Protein AF-A0A4R1FXQ8-F1 (afdb_monomer)

Organism: NCBI:txid203482

Mean predicted aligned error: 17.59 Å

Sequence (295 aa):
MKKILFYIACLFFQTSYAEDLNNIKRTLVHNMYYNLIYSNANSHEILSVYADQSFKKALNLPIEDPDCVGSIMSNGQDILITNFQTSINQAGQVVAVFNNFDEPNKIVYSFNCQNNQCTLTDVDNVKQTLLNCYNDESILFNNHRTIEQSNKFDVQNNISDFLPDTWTSGFGQGWLEYNIANNQGQSMTLSCNAGASDDPDVDHRISFSVNGQTYDAEQLSGKLAFLINGKTYHPLSIPTDTRNGANEWYEFTQAISTANEFTIYLHNKKVAEFFPTPQSIREYASGIRNCEARW

Secondary structure (DSSP, 8-state):
--------HHHHHHHHHHHHHHHHHHHHHHHHHHHHHHSS--HHHHHHHHB-HHHHHHHTS----TTSS--TTTSSSS--EEEEEEEE-TTS-EEEEEEETTEEEEEEEEEEEETTEEEEEEETTHHHHHHHHHHHHTTT--S-----------------SS-TT--EEEEETTEEEEEEE-TTS-EEEEEEESSS-S-TT---EEEEEETTEEEESGGGTTTEEEEETTEEE-TTSS-TTSHHHHHHHHHHHHHHTT-S-EEEEETTEEEEEE---HHHHHHHHHHHHT-PPP-

Solvent-accessible surface area (backbone atoms only — not comparable to full-atom values): 17124 Å² total; per-residue (Å²): 140,80,90,82,76,91,82,69,76,69,61,67,59,50,52,54,53,52,49,50,51,52,48,51,54,45,50,52,54,53,50,44,52,48,39,56,73,77,39,92,51,50,57,68,60,51,48,51,74,48,33,31,75,71,30,40,56,33,70,69,50,88,63,85,60,81,80,71,66,64,42,83,80,64,79,38,93,71,86,50,81,41,79,76,45,75,47,73,49,99,88,71,28,39,38,39,36,30,24,41,77,82,44,80,44,77,48,42,37,35,67,51,71,58,94,95,42,72,29,33,54,36,49,70,57,44,44,59,48,44,50,48,52,48,51,60,55,53,74,77,60,84,74,89,86,84,85,90,88,82,93,86,82,82,93,77,85,90,75,74,99,61,64,55,20,33,57,47,77,50,72,52,83,31,26,44,30,40,36,36,36,33,91,83,63,30,35,38,36,43,31,27,60,72,67,50,52,91,52,85,87,56,62,67,46,41,37,36,31,44,91,88,42,78,45,52,41,73,84,31,57,89,35,50,37,36,40,43,87,88,44,81,41,56,64,56,60,42,64,31,71,39,76,66,20,24,51,46,38,48,56,40,29,58,46,62,26,69,34,63,37,39,34,38,25,52,74,88,35,84,66,44,70,43,52,36,37,74,65,30,35,70,69,43,22,65,60,45,46,64,52,64,59,55,124

Structure (mmCIF, N/CA/C/O backbone):
data_AF-A0A4R1FXQ8-F1
#
_entry.id   AF-A0A4R1FXQ8-F1
#
loop_
_atom_site.group_PDB
_atom_site.id
_atom_site.type_symbol
_atom_site.label_atom_id
_atom_site.label_alt_id
_atom_site.label_comp_id
_atom_site.label_asym_id
_atom_site.label_entity_id
_atom_site.label_seq_id
_atom_site.pdbx_PDB_ins_code
_atom_site.Cartn_x
_atom_site.Cartn_y
_atom_site.Cartn_z
_atom_site.occupancy
_atom_site.B_iso_or_equiv
_atom_site.auth_seq_id
_atom_site.auth_comp_id
_atom_site.auth_asym_id
_atom_site.auth_atom_id
_atom_site.pdbx_PDB_model_num
ATOM 1 N N . MET A 1 1 ? -49.573 14.418 51.344 1.00 38.97 1 MET A N 1
ATOM 2 C CA . MET A 1 1 ? -48.395 15.144 50.801 1.00 38.97 1 MET A CA 1
ATOM 3 C C . MET A 1 1 ? -47.160 14.460 51.379 1.00 38.97 1 MET A C 1
ATOM 5 O O . MET A 1 1 ? -47.137 14.327 52.586 1.00 38.97 1 MET A O 1
ATOM 9 N N . LYS A 1 2 ? -46.169 13.906 50.678 1.00 37.22 2 LYS A N 1
ATOM 10 C CA . LYS A 1 2 ? -45.644 14.044 49.312 1.00 37.22 2 LYS A CA 1
ATOM 11 C C . LYS A 1 2 ? -45.124 12.667 48.855 1.00 37.22 2 LYS A C 1
ATOM 13 O O . LYS A 1 2 ? -44.494 11.967 49.639 1.00 37.22 2 LYS A O 1
ATOM 18 N N . LYS A 1 3 ? -45.367 12.310 47.590 1.00 40.25 3 LYS A N 1
ATOM 19 C CA . LYS A 1 3 ? -44.666 11.225 46.888 1.00 40.25 3 LYS A CA 1
ATOM 20 C C . LYS A 1 3 ? -43.243 11.710 46.595 1.00 40.25 3 LYS A C 1
ATOM 22 O O . LYS A 1 3 ? -43.091 12.665 45.840 1.00 40.25 3 LYS A O 1
ATOM 27 N N . ILE A 1 4 ? -42.228 11.091 47.192 1.00 43.97 4 ILE A N 1
ATOM 28 C CA . ILE A 1 4 ? -40.837 11.230 46.747 1.00 43.97 4 ILE A CA 1
ATOM 29 C C . ILE A 1 4 ? -40.618 10.093 45.749 1.00 43.97 4 ILE A C 1
ATOM 31 O O . ILE A 1 4 ? -40.563 8.926 46.128 1.00 43.97 4 ILE A O 1
ATOM 35 N N . LEU A 1 5 ? -40.631 10.439 44.462 1.00 44.81 5 LEU A N 1
ATOM 36 C CA . LEU A 1 5 ? -40.338 9.515 43.373 1.00 44.81 5 LEU A CA 1
ATOM 37 C C . LEU A 1 5 ? -38.835 9.213 43.341 1.00 44.81 5 LEU A C 1
ATOM 39 O O . LEU A 1 5 ? -38.007 10.119 43.380 1.00 44.81 5 LEU A O 1
ATOM 43 N N . PHE A 1 6 ? -38.524 7.923 43.230 1.00 45.47 6 PHE A N 1
ATOM 44 C CA . PHE A 1 6 ? -37.219 7.370 42.889 1.00 45.47 6 PHE A CA 1
ATOM 45 C C . PHE A 1 6 ? -36.682 7.991 41.587 1.00 45.47 6 PHE A C 1
ATOM 47 O O . PHE A 1 6 ? -37.255 7.772 40.525 1.00 45.47 6 PHE A O 1
ATOM 54 N N . TYR A 1 7 ? -35.564 8.718 41.665 1.00 44.88 7 TYR A N 1
ATOM 55 C CA . TYR A 1 7 ? -34.835 9.267 40.508 1.00 44.88 7 TYR A CA 1
ATOM 56 C C . TYR A 1 7 ? -33.323 8.975 40.580 1.00 44.88 7 TYR A C 1
ATOM 58 O O . TYR A 1 7 ? -32.505 9.782 40.158 1.00 44.88 7 TYR A O 1
ATOM 66 N N . ILE A 1 8 ? -32.925 7.831 41.149 1.00 47.09 8 ILE A N 1
ATOM 67 C CA . ILE A 1 8 ? -31.497 7.502 41.365 1.00 47.09 8 ILE A CA 1
ATOM 68 C C . ILE A 1 8 ? -31.016 6.318 40.498 1.00 47.09 8 ILE A C 1
ATOM 70 O O . ILE A 1 8 ? -29.819 6.139 40.313 1.00 47.09 8 ILE A O 1
ATOM 74 N N . ALA A 1 9 ? -31.908 5.559 39.852 1.00 42.09 9 ALA A N 1
ATOM 75 C CA . ALA A 1 9 ? -31.511 4.368 39.087 1.00 42.09 9 ALA A CA 1
ATOM 76 C C . ALA A 1 9 ? -31.027 4.631 37.641 1.00 42.09 9 ALA A C 1
ATOM 78 O O . ALA A 1 9 ? -30.349 3.777 37.083 1.00 42.09 9 ALA A O 1
ATOM 79 N N . CYS A 1 10 ? -31.309 5.790 37.027 1.00 41.03 10 CYS A N 1
ATOM 80 C CA . CYS A 1 10 ? -30.862 6.068 35.646 1.00 41.03 10 CYS A CA 1
ATOM 81 C C . CYS A 1 10 ? -29.430 6.615 35.536 1.00 41.03 10 CYS A C 1
ATOM 83 O O . CYS A 1 10 ? -28.837 6.516 34.467 1.00 41.03 10 CYS A O 1
ATOM 85 N N . LEU A 1 11 ? -28.859 7.177 36.607 1.00 41.22 11 LEU A N 1
ATOM 86 C CA . LEU A 1 11 ? -27.526 7.793 36.544 1.00 41.22 11 LEU A CA 1
ATOM 87 C C . LEU A 1 11 ? -26.398 6.750 36.545 1.00 41.22 11 LEU A C 1
ATOM 89 O O . LEU A 1 11 ? -25.431 6.912 35.812 1.00 41.22 11 LEU A O 1
ATOM 93 N N . PHE A 1 12 ? -26.550 5.646 37.283 1.00 39.38 12 PHE A N 1
ATOM 94 C CA . PHE A 1 12 ? -25.524 4.595 37.358 1.00 39.38 12 PHE A CA 1
ATOM 95 C C . PHE A 1 12 ? -25.406 3.747 36.079 1.00 39.38 12 PHE A C 1
ATOM 97 O O . PHE A 1 12 ? -24.325 3.256 35.774 1.00 39.38 12 PHE A O 1
ATOM 104 N N . PHE A 1 13 ? -26.488 3.596 35.306 1.00 39.12 13 PHE A N 1
ATOM 105 C CA . PHE A 1 13 ? -26.450 2.877 34.023 1.00 39.12 13 PHE A CA 1
ATOM 106 C C . PHE A 1 13 ? -25.866 3.721 32.884 1.00 39.12 13 PHE A C 1
ATOM 108 O O . PHE A 1 13 ? -25.248 3.183 31.969 1.00 39.12 13 PHE A O 1
ATOM 115 N N . GLN A 1 14 ? -26.043 5.046 32.926 1.00 48.78 14 GLN A N 1
ATOM 116 C CA . GLN A 1 14 ? -25.473 5.934 31.911 1.00 48.78 14 GLN A CA 1
ATOM 117 C C . GLN A 1 14 ? -23.951 6.058 32.041 1.00 48.78 14 GLN A C 1
ATOM 119 O O . GLN A 1 14 ? -23.272 6.143 31.020 1.00 48.78 14 GLN A O 1
ATOM 124 N N . THR A 1 15 ? -23.407 6.029 33.265 1.00 51.75 15 THR A N 1
ATOM 125 C CA . THR A 1 15 ? -21.955 6.133 33.479 1.00 51.75 15 THR A CA 1
ATOM 126 C C . THR A 1 15 ? -21.206 4.916 32.952 1.00 51.75 15 THR A C 1
ATOM 128 O O . THR A 1 15 ? -20.223 5.104 32.246 1.00 51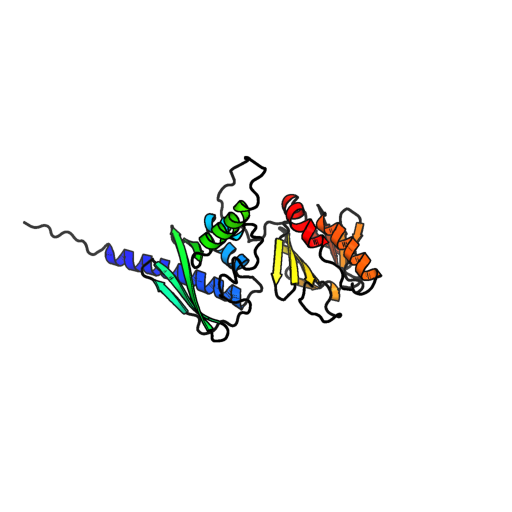.75 15 THR A O 1
ATOM 131 N N . SER A 1 16 ? -21.692 3.690 33.202 1.00 61.81 16 SER A N 1
ATOM 132 C CA . SER A 1 16 ? -21.020 2.477 32.708 1.00 61.81 16 SER A CA 1
ATOM 133 C C . SER A 1 16 ? -21.044 2.399 31.181 1.00 61.81 16 SER A C 1
ATOM 135 O O . SER A 1 16 ? -20.026 2.126 30.561 1.00 61.81 16 SER A O 1
ATOM 137 N N . TYR A 1 17 ? -22.180 2.731 30.560 1.00 57.62 17 TYR A N 1
ATOM 138 C CA . TYR A 1 17 ? -22.315 2.711 29.103 1.00 57.62 17 TYR A CA 1
ATOM 139 C C . TYR A 1 17 ? -21.442 3.771 28.410 1.00 57.62 17 TYR A C 1
ATOM 141 O O . TYR A 1 17 ? -20.818 3.503 27.382 1.00 57.62 17 TYR A O 1
ATOM 149 N N . ALA A 1 18 ? -21.373 4.985 28.967 1.00 59.28 18 ALA A N 1
ATOM 150 C CA . ALA A 1 18 ? -20.498 6.033 28.444 1.00 59.28 18 ALA A CA 1
ATOM 151 C C . ALA A 1 18 ? -19.011 5.678 28.617 1.00 59.28 18 ALA A C 1
ATOM 153 O O . ALA A 1 18 ? -18.202 5.964 27.732 1.00 59.28 18 ALA A O 1
ATOM 154 N N . GLU A 1 19 ? -18.652 5.041 29.732 1.00 67.31 19 GLU A N 1
ATOM 155 C CA . GLU A 1 19 ? -17.302 4.542 29.990 1.00 67.31 19 GLU A CA 1
ATOM 156 C C . GLU A 1 19 ? -16.918 3.423 29.009 1.00 67.31 19 GLU A C 1
ATOM 158 O O . GLU A 1 19 ? -15.847 3.496 28.404 1.00 67.31 19 GLU A O 1
ATOM 163 N N . ASP A 1 20 ? -17.826 2.484 28.732 1.00 74.25 20 ASP A N 1
ATOM 164 C CA . ASP A 1 20 ? -17.644 1.423 27.734 1.00 74.25 20 ASP A CA 1
ATOM 165 C C . ASP A 1 20 ? -17.434 1.984 26.317 1.00 74.25 20 ASP A C 1
ATOM 167 O O . ASP A 1 20 ? -16.487 1.600 25.627 1.00 74.25 20 ASP A O 1
ATOM 171 N N . LEU A 1 21 ? -18.247 2.957 25.888 1.00 78.31 21 LEU A N 1
ATOM 172 C CA . LEU A 1 21 ? -18.068 3.626 24.591 1.00 78.31 21 LEU A CA 1
ATOM 173 C C . LEU A 1 21 ? -16.748 4.398 24.508 1.00 78.31 21 LEU A C 1
ATOM 175 O O . LEU A 1 21 ? -16.072 4.378 23.478 1.00 78.31 21 LEU A O 1
ATOM 179 N N . ASN A 1 22 ? -16.358 5.078 25.584 1.00 84.38 22 ASN A N 1
ATOM 180 C CA . ASN A 1 22 ? -15.082 5.781 25.645 1.00 84.38 22 ASN A CA 1
ATOM 181 C C . ASN A 1 22 ? -13.895 4.811 25.592 1.00 84.38 22 ASN A C 1
ATOM 183 O O . ASN A 1 22 ? -12.879 5.138 24.979 1.00 84.38 22 ASN A O 1
ATOM 187 N N . ASN A 1 23 ? -14.019 3.628 26.198 1.00 77.56 23 ASN A N 1
ATOM 188 C CA . ASN A 1 23 ? -13.019 2.566 26.103 1.00 77.56 23 ASN A CA 1
ATOM 189 C C . ASN A 1 23 ? -12.891 2.078 24.656 1.00 77.56 23 ASN A C 1
ATOM 191 O O . ASN A 1 23 ? -11.778 2.056 24.139 1.00 77.56 23 ASN A O 1
ATOM 195 N N . ILE A 1 24 ? -14.013 1.812 23.974 1.00 79.25 24 ILE A N 1
ATOM 196 C CA . ILE A 1 24 ? -14.031 1.410 22.557 1.00 79.25 24 ILE A CA 1
ATOM 197 C C . ILE A 1 24 ? -13.306 2.441 21.687 1.00 79.25 24 ILE A C 1
ATOM 199 O O . ILE A 1 24 ? -12.400 2.076 20.940 1.00 79.25 24 ILE A O 1
ATOM 203 N N . LYS A 1 25 ? -13.640 3.732 21.812 1.00 86.69 25 LYS A N 1
ATOM 204 C CA . LYS A 1 25 ? -12.979 4.796 21.035 1.00 86.69 25 LYS A CA 1
ATOM 205 C C . LYS A 1 25 ? -11.464 4.816 21.256 1.00 86.69 25 LYS A C 1
ATOM 207 O O . LYS A 1 25 ? -10.710 4.895 20.289 1.00 86.69 25 LYS A O 1
ATOM 212 N N . ARG A 1 26 ? -11.003 4.726 22.513 1.00 82.25 26 ARG A N 1
ATOM 213 C CA . ARG A 1 26 ? -9.561 4.696 22.821 1.00 82.25 26 ARG A CA 1
ATOM 214 C C . ARG A 1 26 ? -8.896 3.451 22.245 1.00 82.25 26 ARG A C 1
ATOM 216 O O . ARG A 1 26 ? -7.829 3.577 21.657 1.00 82.25 26 ARG A O 1
ATOM 223 N N . THR A 1 27 ? -9.526 2.280 22.349 1.00 79.69 27 THR A N 1
ATOM 224 C CA . THR A 1 27 ? -9.025 1.036 21.744 1.00 79.69 27 THR A CA 1
ATOM 225 C C . THR A 1 27 ? -8.869 1.164 20.231 1.00 79.69 27 THR A C 1
ATOM 227 O O . THR A 1 27 ? -7.838 0.755 19.706 1.00 79.69 27 THR A O 1
ATOM 230 N N . LEU A 1 28 ? -9.830 1.779 19.531 1.00 81.38 28 LEU A N 1
ATOM 231 C CA . LEU A 1 28 ? -9.709 2.028 18.091 1.00 81.38 28 LEU A CA 1
ATOM 232 C C . LEU A 1 28 ? -8.483 2.890 17.774 1.00 81.38 28 LEU A C 1
ATOM 234 O O . LEU A 1 28 ? -7.683 2.503 16.930 1.00 81.38 28 LEU A O 1
ATOM 238 N N . VAL A 1 29 ? -8.279 3.995 18.499 1.00 86.88 29 VAL A N 1
ATOM 239 C CA . VAL A 1 29 ? -7.092 4.848 18.311 1.00 86.88 29 VAL A CA 1
ATOM 240 C C . VAL A 1 29 ? -5.799 4.088 18.631 1.00 86.88 29 VAL A C 1
ATOM 242 O O . VAL A 1 29 ? -4.853 4.147 17.853 1.00 86.88 29 VAL A O 1
ATOM 245 N N . HIS A 1 30 ? -5.750 3.304 19.710 1.00 81.62 30 HIS A N 1
ATOM 246 C CA . HIS A 1 30 ? -4.589 2.456 20.010 1.00 81.62 30 HIS A CA 1
ATOM 247 C C . HIS A 1 30 ? -4.282 1.461 18.880 1.00 81.62 30 HIS A C 1
ATOM 249 O O . HIS A 1 30 ? -3.117 1.297 18.526 1.00 81.62 30 HIS A O 1
ATOM 255 N N . ASN A 1 31 ? -5.302 0.841 18.281 1.00 78.25 31 ASN A N 1
ATOM 256 C CA . ASN A 1 31 ? -5.119 -0.067 17.149 1.00 78.25 31 ASN A CA 1
ATOM 257 C C . ASN A 1 31 ? -4.627 0.670 15.899 1.00 78.25 31 ASN A C 1
ATOM 259 O O . ASN A 1 31 ? -3.788 0.140 15.175 1.00 78.25 31 ASN A O 1
ATOM 263 N N . MET A 1 32 ? -5.108 1.890 15.644 1.00 86.38 32 MET A N 1
ATOM 264 C CA . MET A 1 32 ? -4.608 2.715 14.542 1.00 86.38 32 MET A CA 1
ATOM 265 C C . MET A 1 32 ? -3.104 2.981 14.702 1.00 86.38 32 MET A C 1
ATOM 267 O O . MET A 1 32 ? -2.340 2.719 13.780 1.00 86.38 32 MET A O 1
ATOM 271 N N . TYR A 1 33 ? -2.659 3.418 15.885 1.00 84.31 33 TYR A N 1
ATOM 272 C CA . TYR A 1 33 ? -1.237 3.666 16.157 1.00 84.31 33 TYR A CA 1
ATOM 273 C C . TYR A 1 33 ? -0.394 2.388 16.190 1.00 84.31 33 TYR A C 1
ATOM 275 O O . TYR A 1 33 ? 0.753 2.404 15.758 1.00 84.31 33 TYR A O 1
ATOM 283 N N . TYR A 1 34 ? -0.954 1.269 16.655 1.00 77.81 34 TYR A N 1
ATOM 284 C CA . TYR A 1 34 ? -0.293 -0.030 16.551 1.00 77.81 34 TYR A CA 1
ATOM 285 C C . TYR A 1 34 ? -0.014 -0.387 15.086 1.00 77.81 34 TYR A C 1
ATOM 287 O O . TYR A 1 34 ? 1.114 -0.732 14.752 1.00 77.81 34 TYR A O 1
ATOM 295 N N . ASN A 1 35 ? -1.004 -0.242 14.200 1.00 76.50 35 ASN A N 1
ATOM 296 C CA . ASN A 1 35 ? -0.793 -0.469 12.771 1.00 76.50 35 ASN A CA 1
ATOM 297 C C . ASN A 1 35 ? 0.194 0.548 12.186 1.00 76.50 35 ASN A C 1
ATOM 299 O O . ASN A 1 35 ? 1.069 0.158 11.427 1.00 76.50 35 ASN A O 1
ATOM 303 N N . LEU A 1 36 ? 0.137 1.814 12.592 1.00 81.69 36 LEU A N 1
ATOM 304 C CA . LEU A 1 36 ? 1.070 2.830 12.098 1.00 81.69 36 LEU A CA 1
ATOM 305 C C . LEU A 1 36 ? 2.537 2.510 12.431 1.00 81.69 36 LEU A C 1
ATOM 307 O O . LEU A 1 36 ? 3.426 2.843 11.659 1.00 81.69 36 LEU A O 1
ATOM 311 N N . ILE A 1 37 ? 2.790 1.891 13.588 1.00 74.12 37 ILE A N 1
ATOM 312 C CA . ILE A 1 37 ? 4.147 1.585 14.068 1.00 74.12 37 ILE A CA 1
ATOM 313 C C . ILE A 1 37 ? 4.633 0.218 13.573 1.00 74.12 37 ILE A C 1
ATOM 315 O O . ILE A 1 37 ? 5.812 0.055 13.273 1.00 74.12 37 ILE A O 1
ATOM 319 N N . TYR A 1 38 ? 3.751 -0.783 13.557 1.00 69.31 38 TYR A N 1
ATOM 320 C CA . TYR A 1 38 ? 4.135 -2.189 13.379 1.00 69.31 38 TYR A CA 1
ATOM 321 C C . TYR A 1 38 ? 3.650 -2.810 12.069 1.00 69.31 38 TYR A C 1
ATOM 323 O O . TYR A 1 38 ? 3.993 -3.957 11.783 1.00 69.31 38 TYR A O 1
ATOM 331 N N . SER A 1 39 ? 2.846 -2.093 11.287 1.00 61.84 39 SER A N 1
ATOM 332 C CA . SER A 1 39 ? 2.464 -2.505 9.938 1.00 61.84 39 SER A CA 1
ATOM 333 C C . SER A 1 39 ? 3.121 -1.591 8.910 1.00 61.84 39 SER A C 1
ATOM 335 O O . SER A 1 39 ? 3.471 -0.456 9.216 1.00 61.84 39 SER A O 1
ATOM 337 N N . ASN A 1 40 ? 3.241 -2.069 7.675 1.00 62.88 40 ASN A N 1
ATOM 338 C CA . ASN A 1 40 ? 3.706 -1.245 6.558 1.00 62.88 40 ASN A CA 1
ATOM 339 C C . ASN A 1 40 ? 2.604 -0.305 6.019 1.00 62.88 40 ASN A C 1
ATOM 341 O O . ASN A 1 40 ? 2.792 0.288 4.962 1.00 62.88 40 ASN A O 1
ATOM 345 N N . ALA A 1 41 ? 1.454 -0.192 6.701 1.00 62.19 41 ALA A N 1
ATOM 346 C CA . ALA A 1 41 ? 0.338 0.634 6.255 1.00 62.19 41 ALA A CA 1
ATOM 347 C C . ALA A 1 41 ? 0.567 2.119 6.568 1.00 62.19 41 ALA A C 1
ATOM 349 O O . ALA A 1 41 ? 0.997 2.486 7.666 1.00 62.19 41 ALA A O 1
ATOM 350 N N . ASN A 1 42 ? 0.220 2.987 5.621 1.00 78.56 42 ASN A N 1
ATOM 351 C CA . ASN A 1 42 ? 0.306 4.434 5.809 1.00 78.56 42 ASN A CA 1
ATOM 352 C C . ASN A 1 42 ? -0.923 4.995 6.558 1.00 78.56 42 ASN A C 1
ATOM 354 O O . ASN A 1 42 ? -1.939 4.323 6.757 1.00 78.56 42 ASN A O 1
ATOM 358 N N . SER A 1 43 ? -0.848 6.267 6.976 1.00 80.94 43 SER A N 1
ATOM 359 C CA . SER A 1 43 ? -1.939 6.925 7.717 1.00 80.94 43 SER A CA 1
ATOM 360 C C . SER A 1 43 ? -3.270 6.899 6.954 1.00 80.94 43 SER A C 1
ATOM 362 O O . SER A 1 43 ? -4.316 6.709 7.563 1.00 80.94 43 SER A O 1
ATOM 364 N N . HIS A 1 44 ? -3.253 7.064 5.630 1.00 80.69 44 HIS A N 1
ATOM 365 C CA . HIS A 1 44 ? -4.469 7.080 4.816 1.00 80.69 44 HIS A CA 1
ATOM 366 C C . HIS A 1 44 ? -5.168 5.710 4.803 1.00 80.69 44 HIS A C 1
ATOM 368 O O . HIS A 1 44 ? -6.380 5.626 5.028 1.00 80.69 44 HIS A O 1
ATOM 374 N N . GLU A 1 45 ? -4.404 4.634 4.618 1.00 75.50 45 GLU A N 1
ATOM 375 C CA . GLU A 1 45 ? -4.899 3.252 4.654 1.00 75.50 45 GLU A CA 1
ATOM 376 C C . GLU A 1 45 ? -5.483 2.911 6.025 1.00 75.50 45 GLU A C 1
ATOM 378 O O . GLU A 1 45 ? -6.614 2.431 6.122 1.00 75.50 45 GLU A O 1
ATOM 383 N N . ILE A 1 46 ? -4.755 3.238 7.096 1.00 79.38 46 ILE A N 1
ATOM 384 C CA . ILE A 1 46 ? -5.198 2.978 8.468 1.00 79.38 46 ILE A CA 1
ATOM 385 C C . ILE A 1 46 ? -6.505 3.715 8.749 1.00 79.38 46 ILE A C 1
ATOM 387 O O . ILE A 1 46 ? -7.468 3.100 9.205 1.00 79.38 46 ILE A O 1
ATOM 391 N N . LEU A 1 47 ? -6.575 5.017 8.467 1.00 86.19 47 LEU A N 1
ATOM 392 C CA . LEU A 1 47 ? -7.777 5.809 8.731 1.00 86.19 47 LEU A CA 1
ATOM 393 C C . LEU A 1 47 ? -8.969 5.319 7.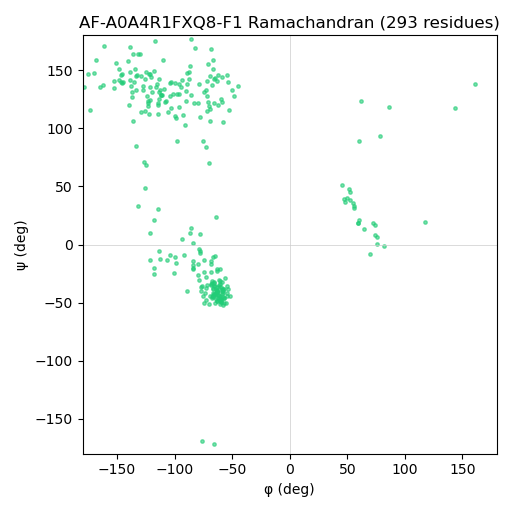913 1.00 86.19 47 LEU A C 1
ATOM 395 O O . LEU A 1 47 ? -10.080 5.263 8.444 1.00 86.19 47 LEU A O 1
ATOM 399 N N . SER A 1 48 ? -8.740 4.888 6.673 1.00 81.62 48 SER A N 1
ATOM 400 C CA . 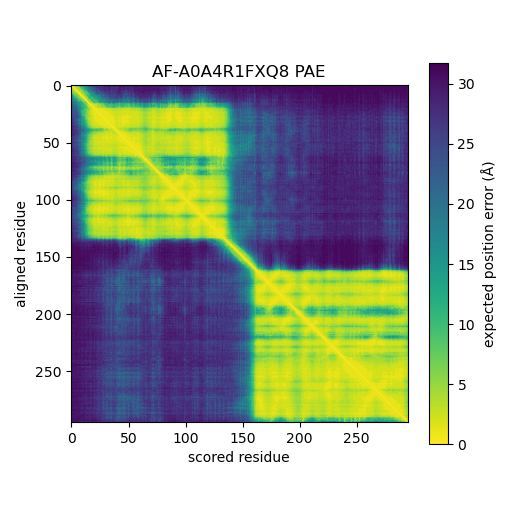SER A 1 48 ? -9.776 4.323 5.810 1.00 81.62 48 SER A CA 1
ATOM 401 C C . SER A 1 48 ? -10.416 3.062 6.397 1.00 81.62 48 SER A C 1
ATOM 403 O O . SER A 1 48 ? -11.615 2.872 6.221 1.00 81.62 48 SER A O 1
ATOM 405 N N . VAL A 1 49 ? -9.710 2.237 7.175 1.00 81.44 49 VAL A N 1
ATOM 406 C CA . VAL A 1 49 ? -10.326 1.066 7.839 1.00 81.44 49 VAL A CA 1
ATOM 407 C C . VAL A 1 49 ? -11.404 1.492 8.845 1.00 81.44 49 VAL A C 1
ATOM 409 O O . VAL A 1 49 ? -12.486 0.906 8.911 1.00 81.44 49 VAL A O 1
ATOM 412 N N . TYR A 1 50 ? -11.146 2.556 9.605 1.00 84.56 50 TYR A N 1
ATOM 413 C CA . TYR A 1 50 ? -11.995 2.972 10.728 1.00 84.56 50 TYR A CA 1
ATOM 414 C C . TYR A 1 50 ? -12.977 4.101 10.388 1.00 84.56 50 TYR A C 1
ATOM 416 O O . TYR A 1 50 ? -13.905 4.361 11.163 1.00 84.56 50 TYR A O 1
ATOM 424 N N . ALA A 1 51 ? -12.763 4.796 9.270 1.00 84.56 51 ALA A N 1
ATOM 425 C CA . ALA A 1 51 ? -13.524 5.967 8.862 1.00 84.56 51 ALA A CA 1
ATOM 426 C C . ALA A 1 51 ? -14.972 5.645 8.465 1.00 84.56 51 ALA A C 1
ATOM 428 O O . ALA A 1 51 ? -15.279 4.621 7.844 1.00 84.56 51 ALA A O 1
ATOM 429 N N . ASP A 1 52 ? -15.874 6.571 8.786 1.00 81.88 52 ASP A N 1
ATOM 430 C CA . ASP A 1 52 ? -17.221 6.583 8.237 1.00 81.88 52 ASP A CA 1
ATOM 431 C C . ASP A 1 52 ? -17.204 6.916 6.735 1.00 81.88 52 ASP A C 1
ATOM 433 O O . ASP A 1 52 ? -16.204 7.351 6.163 1.00 81.88 52 ASP A O 1
ATOM 437 N N . GLN A 1 53 ? -18.344 6.728 6.073 1.00 76.75 53 GLN A N 1
ATOM 438 C CA . GLN A 1 53 ? -18.458 6.955 4.630 1.00 76.75 53 GLN A CA 1
ATOM 439 C C . GLN A 1 53 ? -18.180 8.403 4.213 1.00 76.75 53 GLN A C 1
ATOM 441 O O . GLN A 1 53 ? -17.721 8.654 3.101 1.00 76.75 53 GLN A O 1
ATOM 446 N N . SER A 1 54 ? -18.485 9.373 5.073 1.00 80.81 54 SER A N 1
ATOM 447 C CA . SER A 1 54 ? -18.273 10.777 4.746 1.00 80.81 54 SER A CA 1
ATOM 448 C C . SER A 1 54 ? -16.802 11.159 4.851 1.00 80.81 54 SER A C 1
ATOM 450 O O . SER A 1 54 ? -16.348 11.973 4.052 1.00 80.81 54 SER A O 1
ATOM 452 N N . PHE A 1 55 ? -16.071 10.596 5.809 1.00 84.75 55 PHE A N 1
ATOM 453 C CA . PHE A 1 55 ? -14.646 10.831 5.964 1.00 84.75 55 PHE A CA 1
ATOM 454 C C . PHE A 1 55 ? -13.835 10.036 4.938 1.00 84.75 55 PHE A C 1
ATOM 456 O O . PHE A 1 55 ? -12.970 10.620 4.298 1.00 84.75 55 PHE A O 1
ATOM 463 N N . LYS A 1 56 ? -14.212 8.782 4.644 1.00 81.44 56 LYS A N 1
ATOM 464 C CA . LYS A 1 56 ? -13.662 7.995 3.518 1.00 81.44 56 LYS A CA 1
ATOM 465 C C . LYS A 1 56 ? -13.721 8.747 2.191 1.00 81.44 56 LYS A C 1
ATOM 467 O O . LYS A 1 56 ? -12.752 8.776 1.447 1.00 81.44 56 LYS A O 1
ATOM 472 N N . LYS A 1 57 ? -14.856 9.391 1.904 1.00 76.44 57 LYS A N 1
ATOM 473 C CA . LYS A 1 57 ? -15.004 10.216 0.696 1.00 76.44 57 LYS A CA 1
ATOM 474 C C . LYS A 1 57 ? -14.034 11.391 0.653 1.00 76.44 57 LYS A C 1
ATOM 476 O O . LYS A 1 57 ? -13.596 11.727 -0.434 1.00 76.44 57 LYS A O 1
ATOM 481 N N . ALA A 1 58 ? -13.745 12.016 1.795 1.00 78.12 58 ALA A N 1
ATOM 482 C CA . ALA A 1 58 ? -12.790 13.117 1.863 1.00 78.12 58 ALA A CA 1
ATOM 483 C C . ALA A 1 58 ? -11.345 12.617 1.717 1.00 78.12 58 ALA A C 1
ATOM 485 O O . ALA A 1 58 ? -10.569 13.231 1.000 1.00 78.12 58 ALA A O 1
ATOM 486 N N . LEU A 1 59 ? -11.017 11.491 2.359 1.00 81.38 59 LEU A N 1
ATOM 487 C CA . LEU A 1 59 ? -9.717 10.821 2.255 1.00 81.38 59 LEU A CA 1
ATOM 488 C C . LEU A 1 59 ? -9.386 10.450 0.796 1.00 81.38 59 LEU A C 1
ATOM 490 O O . LEU A 1 59 ? -8.278 10.696 0.343 1.00 81.38 59 LEU A O 1
ATOM 494 N N . ASN A 1 60 ? -10.381 9.986 0.034 1.00 81.88 60 ASN A N 1
ATOM 495 C CA . ASN A 1 60 ? -10.233 9.588 -1.371 1.00 81.88 60 ASN A CA 1
ATOM 496 C C . ASN A 1 60 ? -10.377 10.739 -2.391 1.00 81.88 60 ASN A C 1
ATOM 498 O O . ASN A 1 60 ? -10.609 10.473 -3.574 1.00 81.88 60 ASN A O 1
ATOM 502 N N . LEU A 1 61 ? -10.334 12.007 -1.970 1.00 75.38 61 LEU A N 1
ATOM 503 C CA . LEU A 1 61 ? -10.354 13.115 -2.929 1.00 75.38 61 LEU A CA 1
ATOM 504 C C . LEU A 1 61 ? -9.047 13.123 -3.738 1.00 75.38 61 LEU A C 1
ATOM 506 O O . LEU A 1 61 ? -7.979 12.946 -3.154 1.00 75.38 61 LEU A O 1
ATOM 510 N N . PRO A 1 62 ? -9.104 13.346 -5.063 1.00 70.06 62 PRO A N 1
ATOM 511 C CA . PRO A 1 62 ? -7.908 13.479 -5.882 1.00 70.06 62 PRO A CA 1
ATOM 512 C C . PRO A 1 62 ? -7.299 14.861 -5.629 1.00 70.06 62 PRO A C 1
ATOM 514 O O . PRO A 1 62 ? -7.687 15.838 -6.261 1.00 70.06 62 PRO A O 1
ATOM 517 N N . ILE A 1 63 ? -6.417 14.950 -4.640 1.00 66.06 63 ILE A N 1
ATOM 518 C CA . ILE A 1 63 ? -5.710 16.180 -4.279 1.00 66.06 63 ILE A CA 1
ATOM 519 C C . ILE A 1 63 ? -4.352 16.141 -4.977 1.00 66.06 63 ILE A C 1
ATOM 521 O O . ILE A 1 63 ? -3.575 15.216 -4.742 1.00 66.06 63 ILE A O 1
ATOM 525 N N . GLU A 1 64 ? -4.092 17.106 -5.861 1.00 57.34 64 GLU A N 1
ATOM 526 C CA . GLU A 1 64 ? -2.835 17.173 -6.619 1.00 57.34 64 GLU A CA 1
ATOM 527 C C . GLU A 1 64 ? -1.711 17.858 -5.827 1.00 57.34 64 GLU A C 1
ATOM 529 O O . GLU A 1 64 ? -0.537 17.610 -6.103 1.00 57.34 64 GLU A O 1
ATOM 534 N N . ASP A 1 65 ? -2.056 18.660 -4.815 1.00 64.62 65 ASP A N 1
ATOM 535 C CA . ASP A 1 65 ? -1.106 19.343 -3.936 1.00 64.62 65 ASP A CA 1
ATOM 536 C C . ASP A 1 65 ? -0.504 18.392 -2.872 1.00 64.62 65 ASP A C 1
ATOM 538 O O . ASP A 1 65 ? -1.200 18.006 -1.921 1.00 64.62 65 ASP A O 1
ATOM 542 N N . PRO A 1 66 ? 0.793 18.031 -2.975 1.00 56.44 66 PRO A N 1
ATOM 543 C CA . PRO A 1 66 ? 1.460 17.157 -2.011 1.00 56.44 66 PRO A CA 1
ATOM 544 C C . PRO A 1 66 ? 1.650 17.803 -0.627 1.00 56.44 66 PRO A C 1
ATOM 546 O O . PRO A 1 66 ? 1.874 17.079 0.345 1.00 56.44 66 PRO A O 1
ATOM 549 N N . ASP A 1 67 ? 1.536 19.132 -0.516 1.00 63.16 67 ASP A N 1
ATOM 550 C CA . ASP A 1 67 ? 1.679 19.872 0.744 1.00 63.16 67 ASP A CA 1
ATOM 551 C C . ASP A 1 67 ? 0.337 20.063 1.474 1.00 63.16 67 ASP A C 1
ATOM 553 O O . ASP A 1 67 ? 0.306 20.493 2.631 1.00 63.16 67 ASP A O 1
ATOM 557 N N . CYS A 1 68 ? -0.783 19.716 0.831 1.00 67.94 68 CYS A N 1
ATOM 558 C CA . CYS A 1 68 ? -2.122 19.975 1.356 1.00 67.94 68 CYS A CA 1
ATOM 559 C C . CYS A 1 68 ? -2.405 19.247 2.684 1.00 67.94 68 CYS A C 1
ATOM 561 O O . CYS A 1 68 ? -2.947 19.838 3.624 1.00 67.94 68 CYS A O 1
ATOM 563 N N . VAL A 1 69 ? -2.069 17.956 2.775 1.00 65.94 69 VAL A N 1
ATOM 564 C CA . VAL A 1 69 ? -2.229 17.172 4.005 1.00 65.94 69 VAL A CA 1
ATOM 565 C C . VAL A 1 69 ? -0.977 16.334 4.224 1.00 65.94 69 VAL A C 1
ATOM 567 O O . VAL A 1 69 ? -0.761 15.333 3.550 1.00 65.94 69 VAL A O 1
ATOM 570 N N . GLY A 1 70 ? -0.160 16.732 5.202 1.00 65.69 70 GLY A N 1
ATOM 571 C CA . GLY A 1 70 ? 0.955 15.913 5.682 1.00 65.69 70 GLY A CA 1
ATOM 572 C C . GLY A 1 70 ? 0.486 14.624 6.375 1.00 65.69 70 GLY A C 1
ATOM 573 O O . GLY A 1 70 ? -0.697 14.288 6.390 1.00 65.69 70 GLY A O 1
ATOM 574 N N . SER A 1 71 ? 1.402 13.883 7.003 1.00 70.62 71 SER A N 1
ATOM 575 C CA . SER A 1 71 ? 1.059 12.627 7.688 1.00 70.62 71 SER A CA 1
ATOM 576 C C . SER A 1 71 ? 0.003 12.824 8.785 1.00 70.62 71 SER A C 1
ATOM 578 O O . SER A 1 71 ? 0.298 13.300 9.883 1.00 70.62 71 SER A O 1
ATOM 580 N N . ILE A 1 72 ? -1.226 12.392 8.494 1.00 79.38 72 ILE A N 1
ATOM 581 C CA . ILE A 1 72 ? -2.448 12.697 9.257 1.00 79.38 72 ILE A CA 1
ATOM 582 C C . ILE A 1 72 ? -2.376 12.241 10.726 1.00 79.38 72 ILE A C 1
ATOM 584 O O . ILE A 1 72 ? -2.968 12.867 11.603 1.00 79.38 72 ILE A O 1
ATOM 588 N N . MET A 1 73 ? -1.667 11.143 11.008 1.00 81.50 73 MET A N 1
ATOM 589 C CA . MET A 1 73 ? -1.636 10.525 12.341 1.00 81.50 73 MET A CA 1
ATOM 590 C C . MET A 1 73 ? -0.335 10.735 13.128 1.00 81.50 73 MET A C 1
ATOM 592 O O . MET A 1 73 ? -0.296 10.447 14.326 1.00 81.50 73 MET A O 1
ATOM 596 N N . SER A 1 74 ? 0.735 11.198 12.484 1.00 72.69 74 SER A N 1
ATOM 597 C CA . SER A 1 74 ? 2.061 11.368 13.102 1.00 72.69 74 SER A CA 1
ATOM 598 C C . SER A 1 74 ? 2.576 12.802 13.046 1.00 72.69 74 SER A C 1
ATOM 600 O O . SER A 1 74 ? 3.543 13.103 13.744 1.00 72.69 74 SER A O 1
ATOM 602 N N . ASN A 1 75 ? 1.940 13.665 12.240 1.00 67.56 75 ASN A N 1
ATOM 603 C CA . ASN A 1 75 ? 2.355 15.045 11.992 1.00 67.56 75 ASN A CA 1
ATOM 604 C C . ASN A 1 75 ? 3.850 15.148 11.615 1.00 67.56 75 ASN A C 1
ATOM 606 O O . ASN A 1 75 ? 4.582 16.015 12.083 1.00 67.56 75 ASN A O 1
ATOM 610 N N . GLY A 1 76 ? 4.314 14.192 10.807 1.00 61.41 76 GLY A N 1
ATOM 611 C CA . GLY A 1 76 ? 5.694 14.072 10.344 1.00 61.41 76 GLY A CA 1
ATOM 612 C C . GLY A 1 76 ? 5.844 12.924 9.344 1.00 61.41 76 GLY A C 1
ATOM 613 O O . GLY A 1 76 ? 5.119 11.929 9.436 1.00 61.41 76 GLY A O 1
ATOM 614 N N . GLN A 1 77 ? 6.744 13.082 8.370 1.00 62.88 77 GLN A N 1
ATOM 615 C CA . GLN A 1 77 ? 6.997 12.075 7.328 1.00 62.88 77 GLN A CA 1
ATOM 616 C C . GLN A 1 77 ? 7.668 10.823 7.909 1.00 62.88 77 GLN A C 1
ATOM 61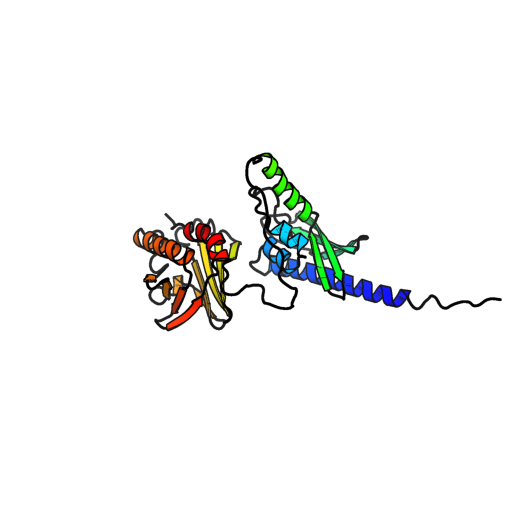8 O O . GLN A 1 77 ? 7.207 9.713 7.656 1.00 62.88 77 GLN A O 1
ATOM 623 N N . ASP A 1 78 ? 8.670 11.009 8.770 1.00 71.75 78 ASP A N 1
ATOM 624 C CA . ASP A 1 78 ? 9.277 9.933 9.548 1.00 71.75 78 ASP A CA 1
ATOM 625 C C . ASP A 1 78 ? 8.519 9.707 10.862 1.00 71.75 78 ASP A C 1
ATOM 627 O O . ASP A 1 78 ? 7.976 10.640 11.469 1.00 71.75 78 ASP A O 1
ATOM 631 N N . ILE A 1 79 ? 8.505 8.454 11.330 1.00 75.81 79 ILE A N 1
ATOM 632 C CA . ILE A 1 79 ? 7.752 8.049 12.521 1.00 75.81 79 ILE A CA 1
ATOM 633 C C . ILE A 1 79 ? 8.662 7.344 13.535 1.00 75.81 79 ILE A C 1
ATOM 635 O O . ILE A 1 79 ? 9.115 6.223 13.314 1.00 75.81 79 ILE A O 1
ATOM 639 N N . LEU A 1 80 ? 8.849 7.970 14.699 1.00 80.25 80 LEU A N 1
ATOM 640 C CA . LEU A 1 80 ? 9.379 7.349 15.915 1.00 80.25 80 LEU A CA 1
ATOM 641 C C . LEU A 1 80 ? 8.500 7.754 17.099 1.00 80.25 80 LEU A C 1
ATOM 643 O O . LEU A 1 80 ? 8.779 8.722 17.810 1.00 80.25 80 LEU A O 1
ATOM 647 N N . ILE A 1 81 ? 7.411 7.011 17.296 1.00 80.50 81 ILE A N 1
ATOM 648 C CA . ILE A 1 81 ? 6.414 7.326 18.318 1.00 80.50 81 ILE A CA 1
ATOM 649 C C . ILE A 1 81 ? 6.848 6.791 19.681 1.00 80.50 81 ILE A C 1
ATOM 651 O O . ILE A 1 81 ? 7.005 5.587 19.882 1.00 80.50 81 ILE A O 1
ATOM 655 N N . THR A 1 82 ? 6.959 7.692 20.652 1.00 80.56 82 THR A N 1
ATOM 656 C CA . THR A 1 82 ? 7.198 7.356 22.061 1.00 80.56 82 THR A CA 1
ATOM 657 C C . THR A 1 82 ? 6.194 8.070 22.963 1.00 80.56 82 THR A C 1
ATOM 659 O O . THR A 1 82 ? 5.507 9.000 22.543 1.00 80.56 82 THR A O 1
ATOM 662 N N . ASN A 1 83 ? 6.064 7.617 24.214 1.00 88.25 83 ASN A N 1
ATOM 663 C CA . ASN A 1 83 ? 5.169 8.220 25.214 1.00 88.25 83 ASN A CA 1
ATOM 664 C C . ASN A 1 83 ? 3.695 8.321 24.775 1.00 88.25 83 ASN A C 1
ATOM 666 O O . ASN A 1 83 ? 2.986 9.236 25.186 1.00 88.25 83 ASN A O 1
ATOM 670 N N . PHE A 1 84 ? 3.230 7.375 23.953 1.00 88.56 84 PHE A N 1
ATOM 671 C CA . PHE A 1 84 ? 1.870 7.375 23.425 1.00 88.56 84 PHE A CA 1
ATOM 672 C C . PHE A 1 84 ? 0.818 7.178 24.522 1.00 88.56 84 PHE A C 1
ATOM 674 O O . PHE A 1 84 ? 0.808 6.165 25.227 1.00 88.56 84 PHE A O 1
ATOM 681 N N . GLN A 1 85 ? -0.099 8.136 24.639 1.00 82.44 85 GLN A N 1
ATOM 682 C CA . GLN A 1 85 ? -1.201 8.128 25.596 1.00 82.44 85 GLN A CA 1
ATOM 683 C C . GLN A 1 85 ? -2.487 8.629 24.940 1.00 82.44 85 GLN A C 1
ATOM 685 O O . GLN A 1 85 ? -2.464 9.506 24.077 1.00 82.44 85 GLN A O 1
ATOM 690 N N . THR A 1 86 ? -3.630 8.105 25.385 1.00 90.31 86 THR A N 1
ATOM 691 C CA . THR A 1 86 ? -4.952 8.561 24.940 1.00 90.31 86 THR A CA 1
ATOM 692 C C . THR A 1 86 ? -5.789 9.058 26.115 1.00 90.31 86 THR A C 1
ATOM 694 O O . THR A 1 86 ? -5.747 8.513 27.217 1.00 90.31 86 THR A O 1
ATOM 697 N N . SER A 1 87 ? -6.585 10.097 25.878 1.00 86.44 87 SER A N 1
ATOM 698 C CA . SER A 1 87 ? -7.567 10.627 26.833 1.00 86.44 87 SER A CA 1
ATOM 699 C C . SER A 1 87 ? -8.870 10.993 26.120 1.00 86.44 87 SER A C 1
ATOM 701 O O . SER A 1 87 ? -8.927 10.981 24.893 1.00 86.44 87 SER A O 1
ATOM 703 N N . ILE A 1 88 ? -9.933 11.288 26.873 1.00 91.44 88 ILE A N 1
ATOM 704 C CA . ILE A 1 88 ? -11.211 11.766 26.327 1.00 91.44 88 ILE A CA 1
ATOM 705 C C . ILE A 1 88 ? -11.400 13.228 26.726 1.00 91.44 88 ILE A C 1
ATOM 707 O O . ILE A 1 88 ? -11.289 13.562 27.906 1.00 91.44 88 ILE A O 1
ATOM 711 N N . ASN A 1 89 ? -11.688 14.100 25.759 1.00 88.19 89 ASN A N 1
ATOM 712 C CA . ASN A 1 89 ? -11.984 15.505 26.041 1.00 88.19 89 ASN A CA 1
ATOM 713 C C . ASN A 1 89 ? -13.473 15.732 26.377 1.00 88.19 89 ASN A C 1
ATOM 715 O O . ASN A 1 89 ? -14.300 14.825 26.307 1.00 88.19 89 ASN A O 1
ATOM 719 N N . GLN A 1 90 ? -13.834 16.973 26.714 1.00 85.38 90 GLN A N 1
ATOM 720 C CA . GLN A 1 90 ? -15.212 17.341 27.075 1.00 85.38 90 GLN A CA 1
ATOM 721 C C . GLN A 1 90 ? -16.225 17.156 25.930 1.00 85.38 90 GLN A C 1
ATOM 723 O O . GLN A 1 90 ? -17.410 16.981 26.194 1.00 85.38 90 GLN A O 1
ATOM 728 N N . ALA A 1 91 ? -15.766 17.159 24.675 1.00 86.19 91 ALA A N 1
ATOM 729 C CA . ALA A 1 91 ? -16.588 16.884 23.497 1.00 86.19 91 ALA A CA 1
ATOM 730 C C . ALA A 1 91 ? -16.738 15.375 23.208 1.00 86.19 91 ALA A C 1
ATOM 732 O O . ALA A 1 91 ? -17.377 14.990 22.232 1.00 86.19 91 ALA A O 1
ATOM 733 N N . GLY A 1 92 ? -16.151 14.502 24.037 1.00 87.00 92 GLY A N 1
ATOM 734 C CA . GLY A 1 92 ? -16.196 13.052 23.853 1.00 87.00 92 GLY A CA 1
ATOM 735 C C . GLY A 1 92 ? -15.296 12.534 22.725 1.00 87.00 92 GLY A C 1
ATOM 736 O O . GLY A 1 92 ? -15.498 11.403 22.267 1.00 87.00 92 GLY A O 1
ATOM 737 N N . GLN A 1 93 ? -14.336 13.343 22.272 1.00 93.69 93 GLN A N 1
ATOM 738 C CA . GLN A 1 93 ? -13.315 12.979 21.287 1.00 93.69 93 GLN A CA 1
ATOM 739 C C . GLN A 1 93 ? -12.119 12.331 21.987 1.00 93.69 93 GLN A C 1
ATOM 741 O O . GLN A 1 93 ? -11.844 12.628 23.155 1.00 93.69 93 GLN A O 1
ATOM 746 N N . VAL A 1 94 ? -11.389 11.477 21.270 1.00 93.12 94 VAL A N 1
ATOM 747 C CA . VAL A 1 94 ? -10.133 10.911 21.776 1.00 93.12 94 VAL A CA 1
ATOM 748 C C . VAL A 1 94 ? -9.002 11.878 21.464 1.00 93.12 94 VAL A C 1
ATOM 750 O O . VAL A 1 94 ? -8.834 12.290 20.323 1.00 93.12 94 VAL A O 1
ATOM 753 N N . VAL A 1 95 ? -8.210 12.226 22.468 1.00 93.25 95 VAL A N 1
ATOM 754 C CA . VAL A 1 95 ? -6.993 13.022 22.306 1.00 93.25 95 VAL A CA 1
ATOM 755 C C . VAL A 1 95 ? -5.807 12.085 22.464 1.00 93.25 95 VAL A C 1
ATOM 757 O O . VAL A 1 95 ? -5.604 11.544 23.554 1.00 93.25 95 VAL A O 1
ATOM 760 N N . ALA A 1 96 ? -5.053 11.890 21.387 1.00 92.75 96 ALA A N 1
ATOM 761 C CA . ALA A 1 96 ? -3.778 11.188 21.404 1.00 92.75 96 ALA A CA 1
ATOM 762 C C . ALA A 1 96 ? -2.651 12.190 21.665 1.00 92.75 96 ALA A C 1
ATOM 764 O O . ALA A 1 96 ? -2.609 13.245 21.032 1.00 92.75 96 ALA A O 1
ATOM 765 N N . VAL A 1 97 ? -1.755 11.861 22.591 1.00 89.00 97 VAL A N 1
ATOM 766 C CA . VAL A 1 97 ? -0.549 12.636 22.899 1.00 89.00 97 VAL A CA 1
ATOM 767 C C . VAL A 1 97 ? 0.644 11.696 22.842 1.00 89.00 97 VAL A C 1
ATOM 769 O O . VAL A 1 97 ? 0.581 10.591 23.381 1.00 89.00 97 VAL A O 1
ATOM 772 N N . PHE A 1 98 ? 1.705 12.111 22.163 1.00 89.81 98 PHE A N 1
ATOM 773 C CA . PHE A 1 98 ? 2.920 11.323 21.971 1.00 89.81 98 PHE A CA 1
ATOM 774 C C . PHE A 1 98 ? 4.079 12.230 21.567 1.00 89.81 98 PHE A C 1
ATOM 776 O O . PHE A 1 98 ? 3.864 13.392 21.237 1.00 89.81 98 PHE A O 1
ATOM 783 N N . ASN A 1 99 ? 5.291 11.688 21.545 1.00 83.94 99 ASN A N 1
ATOM 784 C CA . ASN A 1 99 ? 6.433 12.335 20.911 1.00 83.94 99 ASN A CA 1
ATOM 785 C C . ASN A 1 99 ? 6.723 11.642 19.576 1.00 83.94 99 ASN A C 1
ATOM 787 O O . ASN A 1 99 ? 6.691 10.411 19.532 1.00 83.94 99 ASN A O 1
ATOM 791 N N . ASN A 1 100 ? 7.035 12.405 18.529 1.00 85.00 100 ASN A N 1
ATOM 792 C CA . ASN A 1 100 ? 7.607 11.901 17.280 1.00 85.00 100 ASN A CA 1
ATOM 793 C C . ASN A 1 100 ? 9.027 12.463 17.141 1.00 85.00 100 ASN A C 1
ATOM 795 O O . ASN A 1 100 ? 9.161 13.675 17.032 1.00 85.00 100 ASN A O 1
ATOM 799 N N . PHE A 1 101 ? 10.070 11.627 17.216 1.00 80.25 101 PHE A N 1
ATOM 800 C CA . PHE A 1 101 ? 11.474 12.090 17.291 1.00 80.25 101 PHE A CA 1
ATOM 801 C C . PHE A 1 101 ? 11.678 13.241 18.298 1.00 80.25 101 PHE A C 1
ATOM 803 O O . PHE A 1 101 ? 12.219 14.287 17.968 1.00 80.25 101 PHE A O 1
ATOM 810 N N . ASP A 1 102 ? 11.189 13.053 19.527 1.00 82.81 102 ASP A N 1
ATOM 811 C CA . ASP A 1 102 ? 11.202 14.035 20.628 1.00 82.81 102 ASP A CA 1
ATOM 812 C C . ASP A 1 102 ? 10.281 15.261 20.474 1.00 82.81 102 ASP A C 1
ATOM 814 O O . ASP A 1 102 ? 10.049 15.961 21.463 1.00 82.81 102 ASP A O 1
ATOM 818 N N . GLU A 1 103 ? 9.651 15.466 19.314 1.00 82.62 103 GLU A N 1
ATOM 819 C CA . GLU A 1 103 ? 8.680 16.545 19.114 1.00 82.62 103 GLU A CA 1
ATOM 820 C C . GLU A 1 103 ? 7.303 16.171 19.691 1.00 82.62 103 GLU A C 1
ATOM 822 O O . GLU A 1 103 ? 6.711 15.157 19.288 1.00 82.62 103 GLU A O 1
ATOM 827 N N . PRO A 1 104 ? 6.755 16.958 20.637 1.00 86.19 104 PRO A N 1
ATOM 828 C CA . PRO A 1 104 ? 5.473 16.665 21.257 1.00 86.19 104 PRO A CA 1
ATOM 829 C C . PRO A 1 104 ? 4.329 16.905 20.273 1.00 86.19 104 PRO A C 1
ATOM 831 O O . PRO A 1 104 ? 4.160 17.990 19.719 1.00 86.19 104 PRO A O 1
ATOM 834 N N . ASN A 1 105 ? 3.483 15.896 20.120 1.00 88.19 105 ASN A N 1
ATOM 835 C CA . ASN A 1 105 ? 2.353 15.896 19.211 1.00 88.19 105 ASN A CA 1
ATOM 836 C C . ASN A 1 105 ? 1.045 15.639 19.953 1.00 88.19 105 ASN A C 1
ATOM 838 O O . ASN A 1 105 ? 0.980 14.905 20.945 1.00 88.19 105 ASN A O 1
ATOM 842 N N . LYS A 1 106 ? -0.018 16.263 19.445 1.00 91.00 106 LYS A N 1
ATOM 843 C CA . LYS A 1 106 ? -1.378 16.124 19.956 1.00 91.00 106 LYS A CA 1
ATOM 844 C C . LYS A 1 106 ? -2.343 16.060 18.784 1.00 91.00 106 LYS A C 1
ATOM 846 O O . LYS A 1 106 ? -2.448 17.027 18.043 1.00 91.00 106 LYS A O 1
ATOM 851 N N . ILE A 1 107 ? -3.086 14.963 18.677 1.00 93.06 107 ILE A N 1
ATOM 852 C CA . ILE A 1 107 ? -4.040 14.734 17.585 1.00 93.06 107 ILE A CA 1
ATOM 853 C C . ILE A 1 107 ? -5.404 14.371 18.169 1.00 93.06 107 ILE A C 1
ATOM 855 O O . ILE A 1 107 ? -5.505 13.596 19.127 1.00 93.06 107 ILE A O 1
ATOM 859 N N . VAL A 1 108 ? -6.464 14.959 17.614 1.00 91.81 108 VAL A N 1
ATOM 860 C CA . VAL A 1 108 ? -7.839 14.797 18.102 1.00 91.81 108 VAL A CA 1
ATOM 861 C C . VAL A 1 108 ? -8.651 13.939 17.137 1.00 91.81 108 VAL A C 1
ATOM 863 O O . VAL A 1 108 ? -8.827 14.291 15.980 1.00 91.81 108 VAL A O 1
ATOM 866 N N . TYR A 1 109 ? -9.213 12.840 17.628 1.00 95.56 109 TYR A N 1
ATOM 867 C CA . TYR A 1 109 ? -10.005 11.892 16.850 1.00 95.56 109 TYR A CA 1
ATOM 868 C C . TYR A 1 109 ? -11.485 12.010 17.214 1.00 95.56 109 TYR A C 1
ATOM 870 O O . TYR A 1 109 ? -11.881 11.848 18.377 1.00 95.56 109 TYR A O 1
ATOM 878 N N . SER A 1 110 ? -12.312 12.265 16.204 1.00 94.06 110 SER A N 1
ATOM 879 C CA . SER A 1 110 ? -13.763 12.388 16.344 1.00 94.06 110 SER A CA 1
ATOM 880 C C . SER A 1 110 ? -14.454 11.100 15.921 1.00 94.06 110 SER A C 1
ATOM 882 O O . SER A 1 110 ? -14.091 10.496 14.917 1.00 94.06 110 SER A O 1
ATOM 884 N N . PHE A 1 111 ? -15.472 10.685 16.672 1.00 91.50 111 PHE A N 1
ATOM 885 C CA . PHE A 1 111 ? -16.207 9.451 16.408 1.00 91.50 111 PHE A CA 1
ATOM 886 C C . PHE A 1 111 ? -17.710 9.683 16.476 1.00 91.50 111 PHE A C 1
ATOM 888 O O . PHE A 1 111 ? -18.196 10.393 17.359 1.00 91.50 111 PHE A O 1
ATOM 895 N N . ASN A 1 112 ? -18.443 8.977 15.622 1.00 85.38 112 ASN A N 1
ATOM 896 C CA . ASN A 1 112 ? -19.865 8.728 15.802 1.00 85.38 112 ASN A CA 1
ATOM 897 C C . ASN A 1 112 ? -20.024 7.307 16.338 1.00 85.38 112 ASN A C 1
ATOM 899 O O . ASN A 1 112 ? -19.451 6.375 15.777 1.00 85.38 112 ASN A O 1
ATOM 903 N N . CYS A 1 113 ? -20.780 7.140 17.421 1.00 81.50 113 CYS A N 1
ATOM 904 C CA . CYS A 1 113 ? -20.997 5.832 18.020 1.00 81.50 113 CYS A CA 1
ATOM 905 C C . CYS A 1 113 ? -22.483 5.516 18.123 1.00 81.50 113 CYS A C 1
ATOM 907 O O . CYS A 1 113 ? -23.251 6.286 18.702 1.00 81.50 113 CYS A O 1
ATOM 909 N N . GLN A 1 114 ? -22.873 4.356 17.604 1.00 77.31 114 GLN A N 1
ATOM 910 C CA . GLN A 1 114 ? -24.232 3.830 17.667 1.00 77.31 114 GLN A CA 1
ATOM 911 C C . GLN A 1 114 ? -24.159 2.333 17.975 1.00 77.31 114 GLN A C 1
ATOM 913 O O . GLN A 1 114 ? -23.331 1.627 17.412 1.00 77.31 114 GLN A O 1
ATOM 918 N N . ASN A 1 115 ? -25.014 1.841 18.876 1.00 74.94 115 ASN A N 1
ATOM 919 C CA . ASN A 1 115 ? -25.114 0.413 19.212 1.00 74.94 115 ASN A CA 1
ATOM 920 C C . ASN A 1 115 ? -23.761 -0.255 19.563 1.00 74.94 115 ASN A C 1
ATOM 922 O O . ASN A 1 115 ? -23.444 -1.319 19.039 1.00 74.94 115 ASN A O 1
ATOM 926 N N . ASN A 1 116 ? -22.953 0.369 20.431 1.00 69.00 116 ASN A N 1
ATOM 927 C CA . ASN A 1 116 ? -21.602 -0.095 20.806 1.00 69.00 116 ASN A CA 1
ATOM 928 C C . ASN A 1 116 ? -20.597 -0.233 19.649 1.00 69.00 116 ASN A C 1
ATOM 930 O O . ASN A 1 116 ? -19.561 -0.874 19.800 1.00 69.00 116 ASN A O 1
ATOM 934 N N . GLN A 1 117 ? -20.861 0.395 18.509 1.00 71.75 117 GLN A N 1
ATOM 935 C CA . GLN A 1 117 ? -19.910 0.506 17.410 1.00 71.75 117 GLN A CA 1
ATOM 936 C C . GLN A 1 117 ? -19.570 1.973 17.203 1.00 71.75 117 GLN A C 1
ATOM 938 O O . GLN A 1 117 ? -20.457 2.824 17.228 1.00 71.75 117 GLN A O 1
ATOM 943 N N . CYS A 1 118 ? -18.287 2.268 17.023 1.00 78.75 118 CYS A N 1
ATOM 944 C CA . CYS A 1 118 ? -17.791 3.614 16.785 1.00 78.75 118 CYS A CA 1
ATOM 945 C C . CYS A 1 118 ? -17.092 3.663 15.431 1.00 78.75 118 CYS A C 1
ATOM 947 O O . CYS A 1 118 ? -16.234 2.829 15.152 1.00 78.75 118 CYS A O 1
ATOM 949 N N . THR A 1 119 ? -17.434 4.658 14.623 1.00 82.38 119 THR A N 1
ATOM 950 C CA . THR A 1 119 ? -16.777 4.949 13.346 1.00 82.38 119 THR A CA 1
ATOM 951 C C . THR A 1 119 ? -16.099 6.304 13.432 1.00 82.38 119 THR A C 1
ATOM 953 O O . THR A 1 119 ? -16.667 7.253 13.981 1.00 82.38 119 THR A O 1
ATOM 956 N N . LEU A 1 120 ? -14.888 6.393 12.899 1.00 91.62 120 LEU A N 1
ATOM 957 C CA . LEU A 1 120 ? -14.100 7.615 12.881 1.00 91.62 120 LEU A CA 1
ATOM 958 C C . LEU A 1 120 ? -14.718 8.614 11.893 1.00 91.62 120 LEU A C 1
ATOM 960 O O . LEU A 1 120 ? -14.898 8.310 10.719 1.00 91.62 120 LEU A O 1
ATOM 964 N N . THR A 1 121 ? -15.066 9.804 12.363 1.00 88.31 121 THR A N 1
ATOM 965 C CA . THR A 1 121 ? -15.724 10.832 11.540 1.00 88.31 121 THR A CA 1
ATOM 966 C C . THR A 1 121 ? -14.756 11.907 11.066 1.00 88.31 121 THR A C 1
ATOM 968 O O . THR A 1 121 ? -15.061 12.600 10.097 1.00 88.31 121 THR A O 1
ATOM 971 N N . ASP A 1 122 ? -13.652 12.102 11.795 1.00 91.44 122 ASP A N 1
ATOM 972 C CA . ASP A 1 122 ? -12.614 13.085 11.483 1.00 91.44 122 ASP A CA 1
ATOM 973 C C . ASP A 1 122 ? -11.357 12.863 12.344 1.00 91.44 122 ASP A C 1
ATOM 975 O O . ASP A 1 122 ? -11.445 12.304 13.446 1.00 91.44 122 ASP A O 1
ATOM 979 N N . VAL A 1 123 ? -10.223 13.383 11.880 1.00 92.94 123 VAL A N 1
ATOM 980 C CA . VAL A 1 123 ? -8.962 13.498 12.627 1.00 92.94 123 VAL A CA 1
ATOM 981 C C . VAL A 1 123 ? -8.490 14.932 12.504 1.00 92.94 123 VAL A C 1
ATOM 983 O O . VAL A 1 123 ? -8.188 15.374 11.413 1.00 92.94 123 VAL A O 1
ATOM 986 N N . ASP A 1 124 ? -8.465 15.675 13.601 1.00 89.56 124 ASP A N 1
ATOM 987 C CA . ASP A 1 124 ? -7.929 17.038 13.680 1.00 89.56 124 ASP A CA 1
ATOM 988 C C . ASP A 1 124 ? -8.384 17.998 12.556 1.00 89.56 124 ASP A C 1
ATOM 990 O O . ASP A 1 124 ? -7.628 18.827 12.061 1.00 89.56 124 ASP A O 1
ATOM 994 N N . ASN A 1 125 ? -9.657 17.896 12.155 1.00 86.50 125 ASN A N 1
ATOM 995 C CA . ASN A 1 125 ? -10.282 18.652 11.057 1.00 86.50 125 ASN A CA 1
ATOM 996 C C . ASN A 1 125 ? -9.718 18.362 9.656 1.00 86.50 125 ASN A C 1
ATOM 998 O O . ASN A 1 125 ? -10.031 19.085 8.707 1.00 86.50 125 ASN A O 1
ATOM 1002 N N . VAL A 1 126 ? -8.941 17.292 9.495 1.00 86.06 126 VAL A N 1
ATOM 1003 C CA . VAL A 1 126 ? -8.367 16.859 8.216 1.00 86.06 126 VAL A CA 1
ATOM 1004 C C . VAL A 1 126 ? -9.444 16.675 7.164 1.00 86.06 126 VAL A C 1
ATOM 1006 O O . VAL A 1 126 ? -9.231 17.043 6.014 1.00 86.06 126 VAL A O 1
ATOM 1009 N N . LYS A 1 127 ? -10.638 16.204 7.535 1.00 84.88 127 LYS A N 1
ATOM 1010 C CA . LYS A 1 127 ? -11.759 16.122 6.595 1.00 84.88 127 LYS A CA 1
ATOM 1011 C C . LYS A 1 127 ? -12.065 17.466 5.931 1.00 84.88 127 LYS A C 1
ATOM 1013 O O . LYS A 1 127 ? -12.294 17.509 4.726 1.00 84.88 127 LYS A O 1
ATOM 1018 N N . GLN A 1 128 ? -12.092 18.549 6.707 1.00 83.12 128 GLN A N 1
ATOM 1019 C CA . GLN A 1 128 ? -12.347 19.885 6.173 1.00 83.12 128 GLN A CA 1
ATOM 1020 C C . GLN A 1 128 ? -11.143 20.407 5.384 1.00 83.12 128 GLN A C 1
ATOM 1022 O O . GLN A 1 128 ? -11.344 21.035 4.349 1.00 83.12 128 GLN A O 1
ATOM 1027 N N . THR A 1 129 ? -9.918 20.119 5.828 1.00 82.38 129 THR A N 1
ATOM 1028 C CA . THR A 1 129 ? -8.690 20.471 5.099 1.00 82.38 129 THR A CA 1
ATOM 1029 C C . THR A 1 129 ? -8.661 19.830 3.712 1.00 82.38 129 THR A C 1
ATOM 1031 O O . THR A 1 129 ? -8.525 20.544 2.726 1.00 82.38 129 THR A O 1
ATOM 1034 N N . LEU A 1 130 ? -8.916 18.520 3.619 1.00 80.94 130 LEU A N 1
ATOM 1035 C CA . LEU A 1 130 ? -8.993 17.774 2.357 1.00 80.94 130 LEU A CA 1
ATOM 1036 C C . LEU A 1 130 ? -10.043 18.369 1.408 1.00 80.94 130 LEU A C 1
ATOM 1038 O O . LEU A 1 130 ? -9.782 18.587 0.227 1.00 80.94 130 LEU A O 1
ATOM 1042 N N . LEU A 1 131 ? -11.233 18.680 1.937 1.00 80.88 131 LEU A N 1
ATOM 1043 C CA . LEU A 1 131 ? -12.292 19.327 1.163 1.00 80.88 131 LEU A CA 1
ATOM 1044 C C . LEU A 1 131 ? -11.879 20.719 0.676 1.00 80.88 131 LEU A C 1
ATOM 1046 O O . LEU A 1 131 ? -12.230 21.098 -0.437 1.00 80.88 131 LEU A O 1
ATOM 1050 N N . ASN A 1 132 ? -11.167 21.492 1.495 1.00 80.62 132 ASN A N 1
ATOM 1051 C CA . ASN A 1 132 ? -10.709 22.821 1.110 1.00 80.62 132 ASN A CA 1
ATOM 1052 C C . ASN A 1 132 ? -9.657 22.743 0.005 1.00 80.62 132 ASN A C 1
ATOM 1054 O O . ASN A 1 132 ? -9.814 23.448 -0.983 1.00 80.62 132 ASN A O 1
ATOM 1058 N N . CYS A 1 133 ? -8.668 21.857 0.119 1.00 76.56 133 CYS A N 1
ATOM 1059 C CA . CYS A 1 133 ? -7.642 21.706 -0.913 1.00 76.56 133 CYS A CA 1
ATOM 1060 C C . CYS A 1 133 ? -8.229 21.289 -2.259 1.00 76.56 133 CYS A C 1
ATOM 1062 O O . CYS A 1 133 ? -7.929 21.897 -3.280 1.00 76.56 133 CYS A O 1
ATOM 1064 N N . TYR A 1 134 ? -9.147 20.319 -2.251 1.00 72.62 134 TYR A N 1
ATOM 1065 C CA . TYR A 1 134 ? -9.848 19.919 -3.468 1.00 72.62 134 TYR A CA 1
ATOM 1066 C C . TYR A 1 134 ? -10.637 21.084 -4.100 1.00 72.62 134 TYR A C 1
ATOM 1068 O O . TYR A 1 134 ? -10.717 21.217 -5.320 1.00 72.62 134 TYR A O 1
ATOM 1076 N N . ASN A 1 135 ? -11.228 21.953 -3.274 1.00 67.19 135 ASN A N 1
ATOM 1077 C CA . ASN A 1 135 ? -11.991 23.100 -3.760 1.00 67.19 135 ASN A CA 1
ATOM 1078 C C . ASN A 1 135 ? -11.105 24.287 -4.189 1.00 67.19 135 ASN A C 1
ATOM 1080 O O . ASN A 1 135 ? -11.548 25.053 -5.046 1.00 67.19 135 ASN A O 1
ATOM 1084 N N . ASP A 1 136 ? -9.893 24.451 -3.651 1.00 56.38 136 ASP A N 1
ATOM 1085 C CA . ASP A 1 136 ? -8.988 25.557 -4.012 1.00 56.38 136 ASP A CA 1
ATOM 1086 C C . ASP A 1 136 ? -8.479 25.412 -5.463 1.00 56.38 136 ASP A C 1
ATOM 1088 O O . ASP A 1 136 ? -8.434 26.382 -6.221 1.00 56.38 136 ASP A O 1
ATOM 1092 N N . GLU A 1 137 ? -8.259 24.178 -5.930 1.00 49.75 137 GLU A N 1
ATOM 1093 C CA . GLU A 1 137 ? -7.917 23.898 -7.337 1.00 49.75 137 GLU A CA 1
ATOM 1094 C C . GLU A 1 137 ? -9.119 24.020 -8.290 1.00 49.75 137 GLU A C 1
ATOM 1096 O O . GLU A 1 137 ? -8.968 24.357 -9.471 1.00 49.75 137 GLU A O 1
ATOM 1101 N N . SER A 1 138 ? -10.348 23.868 -7.781 1.00 43.66 138 SER A N 1
ATOM 1102 C CA . SER A 1 138 ? -11.566 24.093 -8.576 1.00 43.66 138 SER A CA 1
ATOM 1103 C C . SER A 1 138 ? -11.771 25.566 -8.985 1.00 43.66 138 SER A C 1
ATOM 1105 O O . SER A 1 138 ? -12.582 25.857 -9.869 1.00 43.66 138 SER A O 1
ATOM 1107 N N . ILE A 1 139 ? -10.994 26.502 -8.421 1.00 36.81 139 ILE A N 1
ATOM 1108 C CA . ILE A 1 139 ? -10.990 27.921 -8.817 1.00 36.81 139 ILE A CA 1
ATOM 1109 C C . ILE A 1 139 ? -10.075 28.174 -10.037 1.00 36.81 139 ILE A C 1
ATOM 1111 O O . ILE A 1 139 ? -10.241 29.190 -10.718 1.00 36.81 139 ILE A O 1
ATOM 1115 N N . LEU A 1 140 ? -9.203 27.228 -10.417 1.00 36.22 140 LEU A N 1
ATOM 1116 C CA . LEU A 1 140 ? -8.370 27.328 -11.629 1.00 36.22 140 LEU A CA 1
ATOM 1117 C C . LEU A 1 140 ? -8.910 26.550 -12.842 1.00 36.22 140 LEU A C 1
ATOM 1119 O O . LEU A 1 140 ? -8.482 26.816 -13.965 1.00 36.22 140 LEU A O 1
ATOM 1123 N N . PHE A 1 141 ? -9.917 25.689 -12.667 1.00 34.56 141 PHE A N 1
ATOM 1124 C CA . PHE A 1 141 ? -10.560 24.945 -13.762 1.00 34.56 141 PHE A CA 1
ATOM 1125 C C . PHE A 1 141 ? -12.084 25.132 -13.819 1.00 34.56 141 PHE A C 1
ATOM 1127 O O . PHE A 1 141 ? -12.857 24.197 -14.019 1.00 34.56 141 PHE A O 1
ATOM 1134 N N . ASN A 1 142 ? -12.549 26.381 -13.760 1.00 35.47 142 ASN A N 1
ATOM 1135 C CA . ASN A 1 142 ? -13.861 26.712 -14.318 1.00 35.47 142 ASN A CA 1
ATOM 1136 C C . ASN A 1 142 ? -13.784 26.687 -15.851 1.00 35.47 142 ASN A C 1
ATOM 1138 O O . ASN A 1 142 ? -13.584 27.728 -16.469 1.00 35.47 142 ASN A O 1
ATOM 1142 N N . ASN A 1 143 ? -13.914 25.499 -16.453 1.00 33.94 143 ASN A N 1
ATOM 1143 C CA . ASN A 1 143 ? -14.635 25.273 -17.713 1.00 33.94 143 ASN A CA 1
ATOM 1144 C C . ASN A 1 143 ? -14.719 23.767 -18.040 1.00 33.94 143 ASN A C 1
ATOM 1146 O O . ASN A 1 143 ? -13.724 23.136 -18.376 1.00 33.94 143 ASN A O 1
ATOM 1150 N N . HIS A 1 144 ? -15.957 23.254 -18.054 1.00 34.62 144 HIS A N 1
ATOM 1151 C CA . HIS A 1 144 ? -16.420 21.960 -18.585 1.00 34.62 144 HIS A CA 1
ATOM 1152 C C . HIS A 1 144 ? -16.183 20.677 -17.758 1.00 34.62 144 HIS A C 1
ATOM 1154 O O . HIS A 1 144 ? -15.282 19.901 -18.050 1.00 34.62 144 HIS A O 1
ATOM 1160 N N . ARG A 1 145 ? -17.175 20.279 -16.946 1.00 31.56 145 ARG A N 1
ATOM 1161 C CA . ARG A 1 145 ? -18.240 19.332 -17.366 1.00 31.56 145 ARG A CA 1
ATOM 1162 C C . ARG A 1 145 ? -19.260 19.077 -16.253 1.00 31.56 145 ARG A C 1
ATOM 1164 O O . ARG A 1 145 ? -18.927 18.848 -15.100 1.00 31.56 145 ARG A O 1
ATOM 1171 N N . THR A 1 146 ? -20.519 19.093 -16.660 1.00 33.03 146 THR A N 1
ATOM 1172 C CA . THR A 1 146 ? -21.729 18.861 -15.876 1.00 33.03 146 THR A CA 1
ATOM 1173 C C . THR A 1 146 ? -22.174 17.389 -15.924 1.00 33.03 146 THR A C 1
ATOM 1175 O O . THR A 1 146 ? -22.200 16.799 -17.000 1.00 33.03 146 THR A O 1
ATOM 1178 N N . ILE A 1 147 ? -22.656 16.908 -14.766 1.00 34.47 147 ILE A N 1
ATOM 1179 C CA . ILE A 1 147 ? -23.890 16.113 -14.537 1.00 34.47 147 ILE A CA 1
ATOM 1180 C C . ILE A 1 147 ? -23.868 14.564 -14.673 1.00 34.47 147 ILE A C 1
ATOM 1182 O O . ILE A 1 147 ? -23.715 14.006 -15.750 1.00 34.47 147 ILE A O 1
ATOM 1186 N N . GLU A 1 148 ? -24.175 13.947 -13.515 1.00 33.88 148 GLU A N 1
ATOM 1187 C CA . GLU A 1 148 ? -24.995 12.748 -13.201 1.00 33.88 148 GLU A CA 1
ATOM 1188 C C . GLU A 1 148 ? -24.663 11.335 -13.718 1.00 33.88 148 GLU A C 1
ATOM 1190 O O . GLU A 1 148 ? -24.734 11.051 -14.907 1.00 33.88 148 GLU A O 1
ATOM 1195 N N . GLN A 1 149 ? -24.513 10.412 -12.747 1.00 31.14 149 GLN A N 1
ATOM 1196 C CA . GLN A 1 149 ? -25.238 9.130 -12.519 1.00 31.14 149 GLN A CA 1
ATOM 1197 C C . GLN A 1 149 ? -24.359 8.257 -11.586 1.00 31.14 149 GLN A C 1
ATOM 1199 O O . GLN A 1 149 ? -23.154 8.217 -11.768 1.00 31.14 149 GLN A O 1
ATOM 1204 N N . SER A 1 150 ? -24.792 7.523 -10.557 1.00 29.27 150 SER A N 1
ATOM 1205 C CA . SER A 1 150 ? -26.097 7.176 -9.985 1.00 29.27 150 SER A CA 1
ATOM 1206 C C . SER A 1 150 ? -25.868 6.468 -8.632 1.00 29.27 150 SER A C 1
ATOM 1208 O O . SER A 1 150 ? -24.895 5.735 -8.468 1.00 29.27 150 SER A O 1
ATOM 1210 N N . ASN A 1 151 ? -26.792 6.652 -7.685 1.00 34.22 151 ASN A N 1
ATOM 1211 C CA . ASN A 1 151 ? -26.868 5.961 -6.392 1.00 34.22 151 ASN A CA 1
ATOM 1212 C C . ASN A 1 151 ? -27.157 4.449 -6.508 1.00 34.22 151 ASN A C 1
ATOM 1214 O O . ASN A 1 151 ? -28.050 4.078 -7.268 1.00 34.22 151 ASN A O 1
ATOM 1218 N N . LYS A 1 152 ? -26.522 3.652 -5.630 1.00 30.17 152 LYS A N 1
ATOM 1219 C CA . LYS A 1 152 ? -27.033 2.504 -4.828 1.00 30.17 152 LYS A CA 1
ATOM 1220 C C . LYS A 1 152 ? -25.965 1.414 -4.719 1.00 30.17 152 LYS A C 1
ATOM 1222 O O . LYS A 1 152 ? -25.670 0.794 -5.726 1.00 30.17 152 LYS A O 1
ATOM 1227 N N . PHE A 1 153 ? -25.503 1.106 -3.507 1.00 27.97 153 PHE A N 1
ATOM 1228 C CA . PHE A 1 153 ? -25.281 -0.284 -3.095 1.00 27.97 153 PHE A CA 1
ATOM 1229 C C . PHE A 1 153 ? -25.422 -0.408 -1.575 1.00 27.97 153 PHE A C 1
ATOM 1231 O O . PHE A 1 153 ? -24.995 0.466 -0.821 1.00 27.97 153 PHE A O 1
ATOM 1238 N N . ASP A 1 154 ? -26.144 -1.454 -1.188 1.00 30.69 154 ASP A N 1
ATOM 1239 C CA . ASP A 1 154 ? -26.660 -1.744 0.142 1.00 30.69 154 ASP A CA 1
ATOM 1240 C C . ASP A 1 154 ? -25.574 -2.036 1.182 1.00 30.69 154 ASP A C 1
ATOM 1242 O O . ASP A 1 154 ? -24.515 -2.593 0.900 1.00 30.69 154 ASP A O 1
ATOM 1246 N N . VAL A 1 155 ? -25.908 -1.702 2.428 1.00 32.88 155 VAL A N 1
ATOM 1247 C CA . VAL A 1 155 ? -25.207 -2.131 3.637 1.00 32.88 155 VAL A CA 1
ATOM 1248 C C . VAL A 1 155 ? -25.440 -3.629 3.841 1.00 32.88 155 VAL A C 1
ATOM 1250 O O . VAL A 1 155 ? -26.567 -4.033 4.122 1.00 32.88 155 VAL A O 1
ATOM 1253 N N . GLN A 1 156 ? -24.379 -4.437 3.792 1.00 30.53 156 GLN A N 1
ATOM 1254 C CA . GLN A 1 156 ? -24.308 -5.730 4.480 1.00 30.53 156 GLN A CA 1
ATOM 1255 C C . GLN A 1 156 ? -22.865 -6.047 4.912 1.00 30.53 156 GLN A C 1
ATOM 1257 O O . GLN A 1 156 ? -21.899 -5.705 4.240 1.00 30.53 156 GLN A O 1
ATOM 1262 N N . ASN A 1 157 ? -22.765 -6.633 6.104 1.00 30.89 157 ASN A N 1
ATOM 1263 C CA . ASN A 1 157 ? -21.589 -6.761 6.966 1.00 30.89 157 ASN A CA 1
ATOM 1264 C C . ASN A 1 157 ? -20.494 -7.729 6.464 1.00 30.89 157 ASN A C 1
ATOM 1266 O O . ASN A 1 157 ? -20.805 -8.739 5.843 1.00 30.89 157 ASN A O 1
ATOM 1270 N N . ASN A 1 158 ? -19.257 -7.473 6.922 1.00 38.44 158 ASN A N 1
ATOM 1271 C CA . ASN A 1 158 ? -18.066 -8.345 6.948 1.00 38.44 158 ASN A CA 1
ATOM 1272 C C . ASN A 1 158 ? -17.536 -8.856 5.598 1.00 38.44 158 ASN A C 1
ATOM 1274 O O . ASN A 1 158 ? -17.832 -9.981 5.201 1.00 38.44 158 ASN A O 1
ATOM 1278 N N . ILE A 1 159 ? -16.634 -8.095 4.970 1.00 29.83 159 ILE A N 1
ATOM 1279 C CA . ILE A 1 159 ? -15.739 -8.605 3.921 1.00 29.83 159 ILE A CA 1
ATOM 1280 C C . ILE A 1 159 ? -14.341 -8.033 4.192 1.00 29.83 159 ILE A C 1
ATOM 1282 O O . ILE A 1 159 ? -14.212 -6.853 4.490 1.00 29.83 159 ILE A O 1
ATOM 1286 N N . SER A 1 160 ? -13.323 -8.895 4.177 1.00 34.44 160 SER A N 1
ATOM 1287 C CA . SER A 1 160 ? -11.898 -8.542 4.224 1.00 34.44 160 SER A CA 1
ATOM 1288 C C . SER A 1 160 ? -11.591 -7.373 3.271 1.00 34.44 160 SER A C 1
ATOM 1290 O O . SER A 1 160 ? -12.084 -7.382 2.149 1.00 34.44 160 SER A O 1
ATOM 1292 N N . ASP A 1 161 ? -10.795 -6.389 3.716 1.00 43.69 161 ASP A N 1
ATOM 1293 C CA . ASP A 1 161 ? -10.502 -5.097 3.048 1.00 43.69 161 ASP A CA 1
ATOM 1294 C C . ASP A 1 161 ? -9.753 -5.177 1.691 1.00 43.69 161 ASP A C 1
ATOM 1296 O O . ASP A 1 161 ? -9.154 -4.206 1.240 1.00 43.69 161 ASP A O 1
ATOM 1300 N N . PHE A 1 162 ? -9.828 -6.303 0.984 1.00 50.88 162 PHE A N 1
ATOM 1301 C CA . PHE A 1 162 ? -9.480 -6.391 -0.430 1.00 50.88 162 PHE A CA 1
ATOM 1302 C C . PHE A 1 162 ? -10.698 -6.899 -1.188 1.00 50.88 162 PHE A C 1
ATOM 1304 O O . PHE A 1 162 ? -11.103 -8.054 -1.038 1.00 50.88 162 PHE A O 1
ATOM 1311 N N . LEU A 1 163 ? -11.287 -6.038 -2.024 1.00 64.06 163 LEU A N 1
ATOM 1312 C CA . LEU A 1 163 ? -12.186 -6.541 -3.052 1.00 64.06 163 LEU A CA 1
ATOM 1313 C C . LEU A 1 163 ? -11.364 -7.488 -3.934 1.00 64.06 163 LEU A C 1
ATOM 1315 O O . LEU A 1 163 ? -10.295 -7.097 -4.410 1.00 64.06 163 LEU A O 1
ATOM 1319 N N . PRO A 1 164 ? -11.816 -8.737 -4.118 1.00 82.56 164 PRO A N 1
ATOM 1320 C CA . PRO A 1 164 ? -11.069 -9.706 -4.894 1.00 82.56 164 PRO A CA 1
ATOM 1321 C C . PRO A 1 164 ? -10.858 -9.177 -6.307 1.00 82.56 164 PRO A C 1
ATOM 1323 O O . PRO A 1 164 ? -11.711 -8.487 -6.870 1.00 82.56 164 PRO A O 1
ATOM 1326 N N . ASP A 1 165 ? -9.699 -9.499 -6.858 1.00 87.44 165 ASP A N 1
ATOM 1327 C CA . ASP A 1 165 ? -9.294 -9.163 -8.209 1.00 87.44 165 ASP A CA 1
ATOM 1328 C C . ASP A 1 165 ? -9.369 -7.655 -8.501 1.00 87.44 165 ASP A C 1
ATOM 1330 O O . ASP A 1 165 ? -9.663 -7.214 -9.610 1.00 87.44 165 ASP A O 1
ATOM 1334 N N . THR A 1 166 ? -9.115 -6.831 -7.488 1.00 84.25 166 THR A N 1
ATOM 1335 C CA . THR A 1 166 ? -9.075 -5.374 -7.615 1.00 84.25 166 THR A CA 1
ATOM 1336 C C . THR A 1 166 ? -7.650 -4.916 -7.358 1.00 84.25 166 THR A C 1
ATOM 1338 O O . THR A 1 166 ? -7.096 -5.196 -6.296 1.00 84.25 166 THR A O 1
ATOM 1341 N N . TRP A 1 167 ? -7.051 -4.237 -8.339 1.00 89.06 167 TRP A N 1
ATOM 1342 C CA . TRP A 1 167 ? -5.778 -3.554 -8.118 1.00 89.06 167 TRP A CA 1
ATOM 1343 C C . TRP A 1 167 ? -5.963 -2.454 -7.077 1.00 89.06 167 TRP A C 1
ATOM 1345 O O . TRP A 1 167 ? -6.973 -1.754 -7.094 1.00 89.06 167 TRP A O 1
ATOM 1355 N N . THR A 1 168 ? -4.977 -2.293 -6.211 1.00 80.31 168 THR A N 1
ATOM 1356 C CA . THR A 1 168 ? -4.808 -1.134 -5.335 1.00 80.31 168 THR A CA 1
ATOM 1357 C C . THR A 1 168 ? -3.369 -0.648 -5.440 1.00 80.31 168 THR A C 1
ATOM 1359 O O . THR A 1 168 ? -2.505 -1.374 -5.939 1.00 80.31 168 THR A O 1
ATOM 1362 N N . SER A 1 169 ? -3.094 0.570 -4.983 1.00 80.31 169 SER A N 1
ATOM 1363 C CA . SER A 1 169 ? -1.730 1.088 -4.898 1.00 80.31 169 SER A CA 1
ATOM 1364 C C . SER A 1 169 ? -1.388 1.562 -3.494 1.00 80.31 169 SER A C 1
ATOM 1366 O O . SER A 1 169 ? -2.252 2.096 -2.803 1.00 80.31 169 SER A O 1
ATOM 1368 N N . GLY A 1 170 ? -0.121 1.440 -3.125 1.00 72.06 170 GLY A N 1
ATOM 1369 C CA . GLY A 1 170 ? 0.465 2.028 -1.927 1.00 72.06 170 GLY A CA 1
ATOM 1370 C C . GLY A 1 170 ? 1.816 2.653 -2.256 1.00 72.06 170 GLY A C 1
ATOM 1371 O O . GLY A 1 170 ? 2.400 2.388 -3.305 1.00 72.06 170 GLY A O 1
ATOM 1372 N N . PHE A 1 171 ? 2.317 3.497 -1.365 1.00 68.38 171 PHE A N 1
ATOM 1373 C CA . PHE A 1 171 ? 3.694 3.967 -1.419 1.00 68.38 171 PHE A CA 1
ATOM 1374 C C . PHE A 1 171 ? 4.305 3.862 -0.029 1.00 68.38 171 PHE A C 1
ATOM 1376 O O . PHE A 1 171 ? 3.689 4.287 0.952 1.00 68.38 171 PHE A O 1
ATOM 1383 N N . GLY A 1 172 ? 5.507 3.305 0.064 1.00 63.88 172 GLY A N 1
ATOM 1384 C CA . GLY A 1 172 ? 6.178 3.117 1.343 1.00 63.88 172 GLY A CA 1
ATOM 1385 C C . GLY A 1 172 ? 7.655 2.820 1.166 1.00 63.88 172 GLY A C 1
ATOM 1386 O O . GLY A 1 172 ? 8.033 2.020 0.317 1.00 63.88 172 GLY A O 1
ATOM 1387 N N . GLN A 1 173 ? 8.498 3.469 1.976 1.00 72.31 173 GLN A N 1
ATOM 1388 C CA . GLN A 1 173 ? 9.952 3.246 1.978 1.00 72.31 173 GLN A CA 1
ATOM 1389 C C . GLN A 1 173 ? 10.573 3.369 0.571 1.00 72.31 173 GLN A C 1
ATOM 1391 O O . GLN A 1 173 ? 11.430 2.576 0.196 1.00 72.31 173 GLN A O 1
ATOM 1396 N N . GLY A 1 174 ? 10.080 4.321 -0.232 1.00 65.38 174 GLY A N 1
ATOM 1397 C CA . GLY A 1 174 ? 10.532 4.561 -1.606 1.00 65.38 174 GLY A CA 1
ATOM 1398 C C . GLY A 1 174 ? 10.045 3.548 -2.651 1.00 65.38 174 GLY A C 1
ATOM 1399 O O . GLY A 1 174 ? 10.457 3.618 -3.807 1.00 65.38 174 GLY A O 1
ATOM 1400 N N . TRP A 1 175 ? 9.154 2.626 -2.282 1.00 75.12 175 TRP A N 1
ATOM 1401 C CA . TRP A 1 175 ? 8.478 1.723 -3.210 1.00 75.12 175 TRP A CA 1
ATOM 1402 C C . TRP A 1 175 ? 7.095 2.246 -3.560 1.00 75.12 175 TRP A C 1
ATOM 1404 O O . TRP A 1 175 ? 6.301 2.532 -2.669 1.00 75.12 175 TRP A O 1
ATOM 1414 N N . LEU A 1 176 ? 6.785 2.311 -4.851 1.00 77.94 176 LEU A N 1
ATOM 1415 C CA . LEU A 1 176 ? 5.421 2.451 -5.349 1.00 77.94 176 LEU A CA 1
ATOM 1416 C C . LEU A 1 176 ? 4.870 1.051 -5.626 1.00 77.94 176 LEU A C 1
ATOM 1418 O O . LEU A 1 176 ? 5.349 0.354 -6.515 1.00 77.94 176 LEU A O 1
ATOM 1422 N N . GLU A 1 177 ? 3.897 0.616 -4.840 1.00 85.19 177 GLU A N 1
ATOM 1423 C CA . GLU A 1 177 ? 3.429 -0.766 -4.804 1.00 85.19 177 GLU A CA 1
ATOM 1424 C C . GLU A 1 177 ? 2.042 -0.896 -5.422 1.00 85.19 177 GLU A C 1
ATOM 1426 O O . GLU A 1 177 ? 1.143 -0.133 -5.088 1.00 85.19 177 GLU A O 1
ATOM 1431 N N . TYR A 1 178 ? 1.845 -1.896 -6.278 1.00 89.38 178 TYR A N 1
ATOM 1432 C CA . TYR A 1 178 ? 0.547 -2.279 -6.826 1.00 89.38 178 TYR A CA 1
ATOM 1433 C C . TYR A 1 178 ? 0.168 -3.660 -6.322 1.00 89.38 178 TYR A C 1
ATOM 1435 O O . TYR A 1 178 ? 0.876 -4.637 -6.569 1.00 89.38 178 TYR A O 1
ATOM 1443 N N . ASN A 1 179 ? -0.957 -3.743 -5.623 1.00 91.62 179 ASN A N 1
ATOM 1444 C CA . ASN A 1 179 ? -1.393 -4.941 -4.925 1.00 91.62 179 ASN A CA 1
ATOM 1445 C C . ASN A 1 179 ? -2.666 -5.497 -5.557 1.00 91.62 179 ASN A C 1
ATOM 1447 O O . ASN A 1 179 ? -3.552 -4.746 -5.957 1.00 91.62 179 ASN A O 1
ATOM 1451 N N . ILE A 1 180 ? -2.776 -6.819 -5.615 1.00 91.88 180 ILE A N 1
ATOM 1452 C CA . ILE A 1 180 ? -4.005 -7.512 -5.996 1.00 91.88 180 ILE A CA 1
ATOM 1453 C C . ILE A 1 180 ? -4.122 -8.804 -5.198 1.00 91.88 180 ILE A C 1
ATOM 1455 O O . ILE A 1 180 ? -3.138 -9.508 -4.976 1.00 91.88 180 ILE A O 1
ATOM 1459 N N . ALA A 1 181 ? -5.332 -9.118 -4.753 1.00 88.38 181 ALA A N 1
ATOM 1460 C CA . ALA A 1 181 ? -5.642 -10.347 -4.039 1.00 88.38 181 ALA A CA 1
ATOM 1461 C C . ALA A 1 181 ? -6.924 -10.954 -4.598 1.00 88.38 181 ALA A C 1
ATOM 1463 O O . ALA A 1 181 ? -7.780 -10.218 -5.072 1.00 88.38 181 ALA A O 1
ATOM 1464 N N . ASN A 1 182 ? -7.081 -12.273 -4.542 1.00 83.31 182 ASN A N 1
ATOM 1465 C CA . ASN A 1 182 ? -8.291 -12.947 -5.013 1.00 83.31 182 ASN A CA 1
ATOM 1466 C C . ASN A 1 182 ? -9.036 -13.670 -3.882 1.00 83.31 182 ASN A C 1
ATOM 1468 O O . ASN A 1 182 ? -8.564 -13.795 -2.750 1.00 83.31 182 ASN A O 1
ATOM 1472 N N . ASN A 1 183 ? -10.207 -14.219 -4.213 1.00 81.00 183 ASN A N 1
ATOM 1473 C CA . ASN A 1 183 ? -11.062 -14.945 -3.266 1.00 81.00 183 ASN A CA 1
ATOM 1474 C C . ASN A 1 183 ? -10.452 -16.247 -2.715 1.00 81.00 183 ASN A C 1
ATOM 1476 O O . ASN A 1 183 ? -11.016 -16.852 -1.806 1.00 81.00 183 ASN A O 1
ATOM 1480 N N . GLN A 1 184 ? -9.329 -16.707 -3.270 1.00 79.12 184 GLN A N 1
ATOM 1481 C CA . GLN A 1 184 ? -8.621 -17.911 -2.830 1.00 79.12 184 GLN A CA 1
ATOM 1482 C C . GLN A 1 184 ? -7.519 -17.584 -1.809 1.00 79.12 184 GLN A C 1
ATOM 1484 O O . GLN A 1 184 ? -6.775 -18.479 -1.410 1.00 79.12 184 GLN A O 1
ATOM 1489 N N . GLY A 1 185 ? -7.407 -16.318 -1.383 1.00 78.38 185 GLY A N 1
ATOM 1490 C CA . GLY A 1 185 ? -6.366 -15.859 -0.463 1.00 78.38 185 GLY A CA 1
ATOM 1491 C C . GLY A 1 185 ? -4.982 -15.794 -1.110 1.00 78.38 185 GLY A C 1
ATOM 1492 O O . GLY A 1 185 ? -3.979 -15.794 -0.399 1.00 78.38 185 GLY A O 1
ATOM 1493 N N . GLN A 1 186 ? -4.921 -15.783 -2.445 1.00 89.00 186 GLN A N 1
ATOM 1494 C CA . GLN A 1 186 ? -3.690 -15.537 -3.186 1.00 89.00 186 GLN A CA 1
ATOM 1495 C C . GLN A 1 186 ? -3.535 -14.032 -3.374 1.00 89.00 186 GLN A C 1
ATOM 1497 O O . GLN A 1 186 ? -4.524 -13.338 -3.620 1.00 89.00 186 GLN A O 1
ATOM 1502 N N . SER A 1 187 ? -2.308 -13.533 -3.284 1.00 90.12 187 SER A N 1
ATOM 1503 C CA . SER A 1 187 ? -2.014 -12.119 -3.509 1.00 90.12 187 SER A CA 1
ATOM 1504 C C . SER A 1 187 ? -0.721 -11.922 -4.280 1.00 90.12 187 SER A C 1
ATOM 1506 O O . SER A 1 187 ? 0.141 -12.799 -4.305 1.00 90.12 187 SER A O 1
ATOM 1508 N N . MET A 1 188 ? -0.596 -10.765 -4.914 1.00 94.25 188 MET A N 1
ATOM 1509 C CA . MET A 1 188 ? 0.608 -10.308 -5.586 1.00 94.25 188 MET A CA 1
ATOM 1510 C C . MET A 1 188 ? 0.811 -8.822 -5.299 1.00 94.25 188 MET A C 1
ATOM 1512 O O . MET A 1 188 ? -0.144 -8.047 -5.324 1.00 94.25 188 MET A O 1
ATOM 1516 N N . THR A 1 189 ? 2.070 -8.449 -5.102 1.00 93.75 189 THR A N 1
ATOM 1517 C CA . THR A 1 189 ? 2.548 -7.076 -5.001 1.00 93.75 189 THR A CA 1
ATOM 1518 C C . THR A 1 189 ? 3.618 -6.853 -6.062 1.00 93.75 189 THR A C 1
ATOM 1520 O O . THR A 1 189 ? 4.616 -7.575 -6.107 1.00 93.75 189 THR A O 1
ATOM 1523 N N . LEU A 1 190 ? 3.404 -5.859 -6.918 1.00 94.56 190 LEU A N 1
ATOM 1524 C CA . LEU A 1 190 ? 4.389 -5.301 -7.840 1.00 94.56 190 LEU A CA 1
ATOM 1525 C C . LEU A 1 190 ? 4.948 -4.021 -7.211 1.00 94.56 190 LEU A C 1
ATOM 1527 O O . LEU A 1 190 ? 4.234 -3.027 -7.152 1.00 94.56 190 LEU A O 1
ATOM 1531 N N . SER A 1 191 ? 6.196 -4.035 -6.757 1.00 91.62 191 SER A N 1
ATOM 1532 C CA . SER A 1 191 ? 6.853 -2.878 -6.145 1.00 91.62 191 SER A CA 1
ATOM 1533 C C . SER A 1 191 ? 7.825 -2.236 -7.132 1.00 91.62 191 SER A C 1
ATOM 1535 O O . SER A 1 191 ? 8.818 -2.832 -7.554 1.00 91.62 191 SER A O 1
ATOM 1537 N N . CYS A 1 192 ? 7.549 -0.990 -7.484 1.00 87.94 192 CYS A N 1
ATOM 1538 C CA . CYS A 1 192 ? 8.395 -0.146 -8.306 1.00 87.94 192 CYS A CA 1
ATOM 1539 C C . CYS A 1 192 ? 9.358 0.621 -7.410 1.00 87.94 192 CYS A C 1
ATOM 1541 O O . CYS A 1 192 ? 8.909 1.337 -6.515 1.00 87.94 192 CYS A O 1
ATOM 1543 N N . ASN A 1 193 ? 10.665 0.497 -7.641 1.00 82.00 193 ASN A N 1
ATOM 1544 C CA . ASN A 1 193 ? 11.631 1.330 -6.940 1.00 82.00 193 ASN A CA 1
ATOM 1545 C C . ASN A 1 193 ? 11.488 2.780 -7.435 1.00 82.00 193 ASN A C 1
ATOM 1547 O O . ASN A 1 193 ? 11.870 3.100 -8.557 1.00 82.00 193 ASN A O 1
ATOM 1551 N N . ALA A 1 194 ? 10.910 3.636 -6.597 1.00 75.25 194 ALA A N 1
ATOM 1552 C CA . ALA A 1 194 ? 10.686 5.058 -6.838 1.00 75.25 194 ALA A CA 1
ATOM 1553 C C . ALA A 1 194 ? 11.519 5.917 -5.864 1.00 75.25 194 ALA A C 1
ATOM 1555 O O . ALA A 1 194 ? 11.101 7.004 -5.469 1.00 75.25 194 ALA A O 1
ATOM 1556 N N . GLY A 1 195 ? 12.686 5.405 -5.453 1.00 66.81 195 GLY A N 1
ATOM 1557 C CA . GLY A 1 195 ? 13.558 6.011 -4.440 1.00 66.81 195 GLY A CA 1
ATOM 1558 C C . GLY A 1 195 ? 13.750 5.150 -3.189 1.00 66.81 195 GLY A C 1
ATOM 1559 O O . GLY A 1 195 ? 14.122 5.672 -2.143 1.00 66.81 195 GLY A O 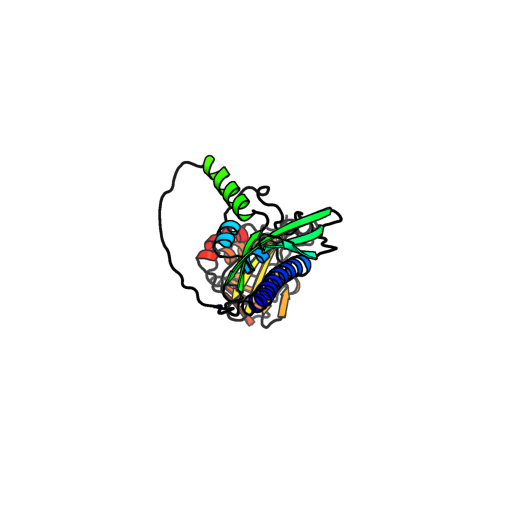1
ATOM 1560 N N . ALA A 1 196 ? 13.478 3.843 -3.262 1.00 61.97 196 ALA A N 1
ATOM 1561 C CA . ALA A 1 196 ? 13.706 2.911 -2.155 1.00 61.97 196 ALA A CA 1
ATOM 1562 C C . ALA A 1 196 ? 15.192 2.724 -1.851 1.00 61.97 196 ALA A C 1
ATOM 1564 O O . ALA A 1 196 ? 15.584 2.477 -0.712 1.00 61.97 196 ALA A O 1
ATOM 1565 N N . SER A 1 197 ? 16.017 2.829 -2.889 1.00 69.56 197 SER A N 1
ATOM 1566 C CA . SER A 1 197 ? 17.464 2.855 -2.777 1.00 69.56 197 SER A CA 1
ATOM 1567 C C . SER A 1 197 ? 18.064 3.414 -4.059 1.00 69.56 197 SER A C 1
ATOM 1569 O O . SER A 1 197 ? 17.672 3.015 -5.158 1.00 69.56 197 SER A O 1
ATOM 1571 N N . ASP A 1 198 ? 19.060 4.283 -3.917 1.00 68.19 198 ASP A N 1
ATOM 1572 C CA . ASP A 1 198 ? 19.917 4.720 -5.024 1.00 68.19 198 ASP A CA 1
ATOM 1573 C C . ASP A 1 198 ? 20.972 3.665 -5.385 1.00 68.19 198 ASP A C 1
ATOM 1575 O O . ASP A 1 198 ? 21.693 3.820 -6.368 1.00 68.19 198 ASP A O 1
ATOM 1579 N N . ASP A 1 199 ? 21.060 2.583 -4.604 1.00 70.44 199 ASP A N 1
ATOM 1580 C CA . ASP A 1 199 ? 21.901 1.436 -4.923 1.00 70.44 199 ASP A CA 1
ATOM 1581 C C . ASP A 1 199 ? 21.420 0.812 -6.244 1.00 70.44 199 ASP A C 1
ATOM 1583 O O . ASP A 1 199 ? 20.248 0.414 -6.320 1.00 70.44 199 ASP A O 1
ATOM 1587 N N . PRO A 1 200 ? 22.269 0.743 -7.286 1.00 63.12 200 PRO A N 1
ATOM 1588 C CA . PRO A 1 200 ? 21.907 0.140 -8.567 1.00 63.12 200 PRO A CA 1
ATOM 1589 C C . PRO A 1 200 ? 21.523 -1.340 -8.439 1.00 63.12 200 PRO A C 1
ATOM 1591 O O . PRO A 1 200 ? 20.773 -1.833 -9.277 1.00 63.12 200 PRO A O 1
ATOM 1594 N N . ASP A 1 201 ? 21.951 -2.021 -7.371 1.00 68.81 201 ASP A N 1
ATOM 1595 C CA . ASP A 1 201 ? 21.642 -3.433 -7.133 1.00 68.81 201 ASP A CA 1
ATOM 1596 C C . ASP A 1 201 ? 20.206 -3.656 -6.601 1.00 68.81 201 ASP A C 1
ATOM 1598 O O . ASP A 1 201 ? 19.755 -4.796 -6.491 1.00 68.81 201 ASP A O 1
ATOM 1602 N N . VAL A 1 202 ? 19.455 -2.593 -6.268 1.00 73.19 202 VAL A N 1
ATOM 1603 C CA . VAL A 1 202 ? 18.071 -2.692 -5.761 1.00 73.19 202 VAL A CA 1
ATOM 1604 C C . VAL A 1 202 ? 17.064 -2.454 -6.889 1.00 73.19 202 VAL A C 1
ATOM 1606 O O . VAL A 1 202 ? 16.627 -1.334 -7.144 1.00 73.19 202 VAL A O 1
ATOM 1609 N N . ASP A 1 203 ? 16.680 -3.511 -7.589 1.00 82.25 203 ASP A N 1
ATOM 1610 C CA . ASP A 1 203 ? 15.764 -3.442 -8.735 1.00 82.25 203 ASP A CA 1
ATOM 1611 C C . ASP A 1 203 ? 14.281 -3.256 -8.322 1.00 82.25 203 ASP A C 1
ATOM 1613 O O . ASP A 1 203 ? 13.964 -2.970 -7.171 1.00 82.25 203 ASP A O 1
ATOM 1617 N N . HIS A 1 204 ? 13.337 -3.407 -9.248 1.00 88.19 204 HIS A N 1
ATOM 1618 C CA . HIS A 1 204 ? 11.927 -3.627 -8.944 1.00 88.19 204 HIS A CA 1
ATOM 1619 C C . HIS A 1 204 ? 11.716 -4.981 -8.272 1.00 88.19 204 HIS A C 1
ATOM 1621 O O . HIS A 1 204 ? 12.491 -5.923 -8.442 1.00 88.19 204 HIS A O 1
ATOM 1627 N N . ARG A 1 205 ? 10.598 -5.114 -7.562 1.00 88.81 205 ARG A N 1
ATOM 1628 C CA . ARG A 1 205 ? 10.259 -6.345 -6.858 1.00 88.81 205 ARG A CA 1
ATOM 1629 C C . ARG A 1 205 ? 8.886 -6.840 -7.264 1.00 88.81 205 ARG A C 1
ATOM 1631 O O . ARG A 1 205 ? 7.947 -6.069 -7.438 1.00 88.81 205 ARG A O 1
ATOM 1638 N N . ILE A 1 206 ? 8.753 -8.155 -7.367 1.00 92.56 206 ILE A N 1
ATOM 1639 C CA . ILE A 1 206 ? 7.449 -8.808 -7.405 1.00 92.56 206 ILE A CA 1
ATOM 1640 C C . ILE A 1 206 ? 7.426 -9.816 -6.270 1.00 92.56 206 ILE A C 1
ATOM 1642 O O . ILE A 1 206 ? 8.248 -10.730 -6.233 1.00 92.56 206 ILE A O 1
ATOM 1646 N N . SER A 1 207 ? 6.469 -9.674 -5.363 1.00 91.62 207 SER A N 1
ATOM 1647 C CA . SER A 1 207 ? 6.197 -10.687 -4.350 1.00 91.62 207 SER A CA 1
ATOM 1648 C C . SER A 1 207 ? 4.790 -11.235 -4.520 1.00 91.62 207 SER A C 1
ATOM 1650 O O . SER A 1 207 ? 3.896 -10.551 -5.014 1.00 91.62 207 SER A O 1
ATOM 1652 N N . PHE A 1 208 ? 4.584 -12.498 -4.169 1.00 90.44 208 PHE A N 1
ATOM 1653 C CA . PHE A 1 208 ? 3.256 -13.099 -4.215 1.00 90.44 208 PHE A CA 1
ATOM 1654 C C . PHE A 1 208 ? 3.076 -14.116 -3.096 1.00 90.44 208 PHE A C 1
ATOM 1656 O O . PHE A 1 208 ? 4.019 -14.806 -2.708 1.00 90.44 208 PHE A O 1
ATOM 1663 N N . SER A 1 209 ? 1.856 -14.206 -2.574 1.00 84.44 209 SER A N 1
ATOM 1664 C CA . SER A 1 209 ? 1.480 -15.142 -1.521 1.00 84.44 209 SER A CA 1
ATOM 1665 C C . SER A 1 209 ? 0.516 -16.188 -2.058 1.00 84.44 209 SER A C 1
ATOM 1667 O O . SER A 1 209 ? -0.492 -15.860 -2.683 1.00 84.44 209 SER A O 1
ATOM 1669 N N . VAL A 1 210 ? 0.825 -17.463 -1.821 1.00 84.56 210 VAL A N 1
ATOM 1670 C CA . VAL A 1 210 ? -0.023 -18.605 -2.185 1.00 84.56 210 VAL A CA 1
ATOM 1671 C C . VAL A 1 210 ? -0.024 -19.584 -1.018 1.00 84.56 210 VAL A C 1
ATOM 1673 O O . VAL A 1 210 ? 1.033 -19.997 -0.545 1.00 84.56 210 VAL A O 1
ATOM 1676 N N . ASN A 1 211 ? -1.212 -19.972 -0.545 1.00 78.94 211 ASN A N 1
ATOM 1677 C CA . ASN A 1 211 ? -1.388 -20.878 0.600 1.00 78.94 211 ASN A CA 1
ATOM 1678 C C . ASN A 1 211 ? -0.661 -20.408 1.880 1.00 78.94 211 ASN A C 1
ATOM 1680 O O . ASN A 1 211 ? -0.127 -21.224 2.631 1.00 78.94 211 ASN A O 1
ATOM 1684 N N . GLY A 1 212 ? -0.606 -19.091 2.111 1.00 71.88 212 GLY A N 1
ATOM 1685 C CA . GLY A 1 212 ? 0.071 -18.495 3.269 1.00 71.88 212 GLY A CA 1
ATOM 1686 C C . GLY A 1 212 ? 1.602 -18.500 3.192 1.00 71.88 212 GLY A C 1
ATOM 1687 O O . GLY A 1 212 ? 2.253 -18.164 4.178 1.00 71.88 212 GLY A O 1
ATOM 1688 N N . GLN A 1 213 ? 2.183 -18.882 2.051 1.00 76.31 213 GLN A N 1
ATOM 1689 C CA . GLN A 1 213 ? 3.615 -18.764 1.784 1.00 76.31 213 GLN A CA 1
ATOM 1690 C C . 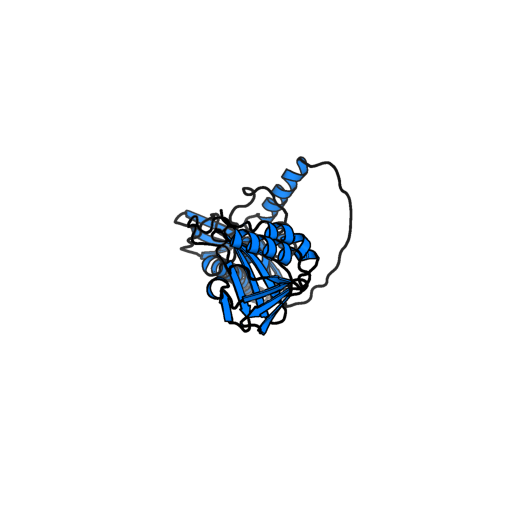GLN A 1 213 ? 3.878 -17.596 0.842 1.00 76.31 213 GLN A C 1
ATOM 1692 O O . GLN A 1 213 ? 3.292 -17.544 -0.238 1.00 76.31 213 GLN A O 1
ATOM 1697 N N . THR A 1 214 ? 4.793 -16.712 1.234 1.00 84.56 214 THR A N 1
ATOM 1698 C CA . THR A 1 214 ? 5.238 -15.579 0.419 1.00 84.56 214 THR A CA 1
ATOM 1699 C C . THR A 1 214 ? 6.491 -15.944 -0.365 1.00 84.56 214 THR A C 1
ATOM 1701 O O . THR A 1 214 ? 7.429 -16.531 0.176 1.00 84.56 214 THR A O 1
ATOM 1704 N N . TYR A 1 215 ? 6.502 -15.563 -1.634 1.00 85.50 215 TYR A N 1
ATOM 1705 C CA . TYR A 1 215 ? 7.584 -15.774 -2.580 1.00 85.50 215 TYR A CA 1
ATOM 1706 C C . TYR A 1 215 ? 8.074 -14.436 -3.122 1.00 85.50 215 TYR A C 1
ATOM 1708 O O . TYR A 1 215 ? 7.279 -13.517 -3.310 1.00 85.50 215 TYR A O 1
ATOM 1716 N N . ASP A 1 216 ? 9.371 -14.362 -3.409 1.00 85.12 216 ASP A N 1
ATOM 1717 C CA . ASP A 1 216 ? 10.015 -13.216 -4.044 1.00 85.12 216 ASP A CA 1
ATOM 1718 C C . ASP A 1 216 ? 10.509 -13.605 -5.438 1.00 85.12 216 ASP A C 1
ATOM 1720 O O . ASP A 1 216 ? 11.227 -14.598 -5.586 1.00 85.12 216 ASP A O 1
ATOM 1724 N N . ALA A 1 217 ? 10.105 -12.858 -6.463 1.00 80.94 217 ALA A N 1
ATOM 1725 C CA . ALA A 1 217 ? 10.427 -13.154 -7.852 1.00 80.94 217 ALA A CA 1
ATOM 1726 C C . ALA A 1 217 ? 11.932 -13.131 -8.138 1.00 80.94 217 ALA A C 1
ATOM 1728 O O . ALA A 1 217 ? 12.401 -13.970 -8.909 1.00 80.94 217 ALA A O 1
ATOM 1729 N N . GLU A 1 218 ? 12.689 -12.252 -7.475 1.00 75.00 218 GLU A N 1
ATOM 1730 C CA . GLU A 1 218 ? 14.145 -12.149 -7.642 1.00 75.00 218 GLU A CA 1
ATOM 1731 C C . GLU A 1 218 ? 14.842 -13.480 -7.295 1.00 75.00 218 GLU A C 1
ATOM 1733 O O . GLU A 1 218 ? 15.731 -13.962 -7.997 1.00 75.00 218 GLU A O 1
ATOM 1738 N N . GLN A 1 219 ? 14.346 -14.167 -6.261 1.00 77.62 219 GLN A N 1
ATOM 1739 C CA . GLN A 1 219 ? 14.868 -15.461 -5.802 1.00 77.62 219 GLN A CA 1
ATOM 1740 C C . GLN A 1 219 ? 14.399 -16.647 -6.665 1.00 77.62 219 GLN A C 1
ATOM 1742 O O . GLN A 1 219 ? 14.792 -17.799 -6.439 1.00 77.62 219 GLN A O 1
ATOM 1747 N N . LEU A 1 220 ? 13.534 -16.388 -7.646 1.00 77.81 220 LEU A N 1
ATOM 1748 C CA . LEU A 1 220 ? 12.844 -17.387 -8.456 1.00 77.81 220 LEU A CA 1
ATOM 1749 C C . LEU A 1 220 ? 13.193 -17.296 -9.946 1.00 77.81 220 LEU A C 1
ATOM 1751 O O . LEU A 1 220 ? 12.451 -17.842 -10.772 1.00 77.81 220 LEU A O 1
ATOM 1755 N N . SER A 1 221 ? 14.328 -16.680 -10.294 1.00 74.38 221 SER A N 1
ATOM 1756 C CA . SER A 1 221 ? 14.798 -16.602 -11.682 1.00 74.38 221 SER A CA 1
ATOM 1757 C C . SER A 1 221 ? 14.761 -17.978 -12.374 1.00 74.38 221 SER A C 1
ATOM 1759 O O . SER A 1 221 ? 15.211 -18.999 -11.840 1.00 74.38 221 SER A O 1
ATOM 1761 N N . GLY A 1 222 ? 14.111 -18.022 -13.542 1.00 74.06 222 GLY A N 1
ATOM 1762 C CA . GLY A 1 222 ? 13.883 -19.233 -14.341 1.00 74.06 222 GLY A CA 1
ATOM 1763 C C . GLY A 1 222 ? 12.786 -20.188 -13.839 1.00 74.06 222 GLY A C 1
ATOM 1764 O O . GLY A 1 222 ? 12.555 -21.226 -14.460 1.00 74.06 222 GLY A O 1
ATOM 1765 N N . LYS A 1 223 ? 12.104 -19.878 -12.729 1.00 85.88 223 LYS A N 1
ATOM 1766 C CA . LYS A 1 223 ? 11.047 -20.722 -12.128 1.00 85.88 223 LYS A CA 1
ATOM 1767 C C . LYS A 1 223 ? 9.680 -20.046 -12.088 1.00 85.88 223 LYS A C 1
ATOM 1769 O O . LYS A 1 223 ? 8.680 -20.755 -11.955 1.00 85.88 223 LYS A O 1
ATOM 1774 N N . LEU A 1 224 ? 9.652 -18.718 -12.177 1.00 91.50 224 LEU A N 1
ATOM 1775 C CA . LEU A 1 224 ? 8.450 -17.895 -12.216 1.00 91.50 224 LEU A CA 1
ATOM 1776 C C . LEU A 1 224 ? 8.070 -17.561 -13.664 1.00 91.50 224 LEU A C 1
ATOM 1778 O O . LEU A 1 224 ? 8.927 -17.244 -14.493 1.00 91.50 224 LEU A O 1
ATOM 1782 N N . ALA A 1 225 ? 6.778 -17.628 -13.967 1.00 94.25 225 ALA A N 1
ATOM 1783 C CA . ALA A 1 225 ? 6.236 -17.169 -15.236 1.00 94.25 225 ALA A CA 1
ATOM 1784 C C . ALA A 1 225 ? 4.840 -16.577 -15.046 1.00 94.25 225 ALA A C 1
ATOM 1786 O O . ALA A 1 225 ? 4.056 -17.055 -14.225 1.00 94.25 225 ALA A O 1
ATOM 1787 N N . PHE A 1 226 ? 4.521 -15.576 -15.856 1.00 96.75 226 PHE A N 1
ATOM 1788 C CA . PHE A 1 226 ? 3.196 -14.981 -15.945 1.00 96.75 226 PHE A CA 1
ATOM 1789 C C . PHE A 1 226 ? 2.594 -15.315 -17.301 1.00 96.75 226 PHE A C 1
ATOM 1791 O O . PHE A 1 226 ? 3.223 -15.084 -18.330 1.00 96.75 226 PHE A O 1
ATOM 1798 N N . LEU A 1 227 ? 1.374 -15.842 -17.308 1.00 97.50 227 LEU A N 1
ATOM 1799 C CA . LEU A 1 227 ? 0.570 -15.964 -18.517 1.00 97.50 227 LEU A CA 1
ATOM 1800 C C . LEU A 1 227 ? -0.422 -14.804 -18.531 1.00 97.50 227 LEU A C 1
ATOM 1802 O O . LEU A 1 227 ? -1.331 -14.768 -17.706 1.00 97.50 227 LEU A O 1
ATOM 1806 N N . ILE A 1 228 ? -0.233 -13.862 -19.451 1.00 97.44 228 ILE A N 1
ATOM 1807 C CA . ILE A 1 228 ? -1.062 -12.661 -19.583 1.00 97.44 228 ILE A CA 1
ATOM 1808 C C . ILE A 1 228 ? -1.625 -12.652 -20.999 1.00 97.44 228 ILE A C 1
ATOM 1810 O O . ILE A 1 228 ? -0.861 -12.637 -21.967 1.00 97.44 228 ILE A O 1
ATOM 1814 N N . ASN A 1 229 ? -2.953 -12.692 -21.138 1.00 86.50 229 ASN A N 1
ATOM 1815 C CA . ASN A 1 229 ? -3.638 -12.699 -22.440 1.00 86.50 229 ASN A CA 1
ATOM 1816 C C . ASN A 1 229 ? -3.055 -13.728 -23.445 1.00 86.50 229 ASN A C 1
ATOM 1818 O O . ASN A 1 229 ? -2.958 -13.464 -24.643 1.00 86.50 229 ASN A O 1
ATOM 1822 N N . GLY A 1 230 ? -2.623 -14.898 -22.958 1.00 86.38 230 GLY A N 1
ATOM 1823 C CA . GLY A 1 230 ? -2.057 -15.974 -23.783 1.00 86.38 230 GLY A CA 1
ATOM 1824 C C . GLY A 1 230 ? -0.574 -15.833 -24.164 1.00 86.38 230 GLY A C 1
ATOM 1825 O O . GLY A 1 230 ? -0.045 -16.740 -24.806 1.00 86.38 230 GLY A O 1
ATOM 1826 N N . LYS A 1 231 ? 0.117 -14.756 -23.761 1.00 93.94 231 LYS A N 1
ATOM 1827 C CA . LYS A 1 231 ? 1.578 -14.607 -23.897 1.00 93.94 231 LYS A CA 1
ATOM 1828 C C . LYS A 1 231 ? 2.263 -14.849 -22.548 1.00 93.94 231 LYS A C 1
ATOM 1830 O O . LYS A 1 231 ? 1.762 -14.436 -21.503 1.00 93.94 231 LYS A O 1
ATOM 1835 N N . THR A 1 232 ? 3.404 -15.533 -22.583 1.00 95.12 232 THR A N 1
ATOM 1836 C CA . THR A 1 232 ? 4.223 -15.808 -21.396 1.00 95.12 232 THR A CA 1
ATOM 1837 C C . THR A 1 232 ? 5.238 -14.692 -21.169 1.00 95.12 232 THR A C 1
ATOM 1839 O O . THR A 1 232 ? 5.874 -14.235 -22.119 1.00 95.12 232 THR A O 1
ATOM 1842 N N . TYR A 1 233 ? 5.412 -14.298 -19.910 1.00 94.69 233 TYR A N 1
ATOM 1843 C CA . TYR A 1 233 ? 6.361 -13.288 -19.453 1.00 94.69 233 TYR A CA 1
ATOM 1844 C C . TYR A 1 233 ? 7.193 -13.824 -18.287 1.00 94.69 233 TYR A C 1
ATOM 1846 O O . TYR A 1 233 ? 6.686 -14.563 -17.438 1.00 94.69 233 TYR A O 1
ATOM 1854 N N . HIS A 1 234 ? 8.457 -13.411 -18.233 1.00 91.38 234 HIS A N 1
ATOM 1855 C CA . HIS A 1 234 ? 9.411 -13.766 -17.184 1.00 91.38 234 HIS A CA 1
ATOM 1856 C C . HIS A 1 234 ? 10.018 -12.481 -16.607 1.00 91.38 234 HIS A C 1
ATOM 1858 O O . HIS A 1 234 ? 11.160 -12.155 -16.905 1.00 91.38 234 HIS A O 1
ATOM 1864 N N . PRO A 1 235 ? 9.249 -11.687 -15.844 1.00 87.69 235 PRO A N 1
ATOM 1865 C CA . PRO A 1 235 ? 9.798 -10.476 -15.251 1.00 87.69 235 PRO A CA 1
ATOM 1866 C C . PRO A 1 235 ? 10.934 -10.829 -14.285 1.00 87.69 235 PRO A C 1
ATOM 1868 O O . PRO A 1 235 ? 10.874 -11.857 -13.608 1.00 87.69 235 PRO A O 1
ATOM 1871 N N . LEU A 1 236 ? 11.945 -9.958 -14.215 1.00 83.94 236 LEU A N 1
ATOM 1872 C CA . LEU A 1 236 ? 13.085 -10.074 -13.297 1.00 83.94 236 LEU A CA 1
ATOM 1873 C C . LEU A 1 236 ? 13.919 -11.360 -13.477 1.00 83.94 236 LEU A C 1
ATOM 1875 O O . LEU A 1 236 ? 14.660 -11.753 -12.578 1.00 83.94 236 LEU A O 1
ATOM 1879 N N . SER A 1 237 ? 13.853 -12.030 -14.641 1.00 81.88 237 SER A N 1
ATOM 1880 C CA . SER A 1 237 ? 14.840 -13.073 -14.977 1.00 81.88 237 SER A CA 1
ATOM 1881 C C . SER A 1 237 ? 16.239 -12.510 -15.212 1.00 81.88 237 SER A C 1
ATOM 1883 O O . SER A 1 237 ? 17.224 -13.238 -15.066 1.00 81.88 237 SER A O 1
ATOM 1885 N N . ILE A 1 238 ? 16.308 -11.229 -15.574 1.00 82.25 238 ILE A N 1
ATOM 1886 C CA . ILE A 1 238 ? 17.513 -10.441 -15.806 1.00 82.25 238 ILE A CA 1
ATOM 1887 C C . ILE A 1 238 ? 17.297 -9.081 -15.117 1.00 82.25 238 ILE A C 1
ATOM 1889 O O . ILE A 1 238 ? 16.187 -8.552 -15.227 1.00 82.25 238 ILE A O 1
ATOM 1893 N N . PRO A 1 239 ? 18.317 -8.510 -14.449 1.00 82.56 239 PRO A N 1
ATOM 1894 C CA . PRO A 1 239 ? 18.238 -7.167 -13.874 1.00 82.56 239 PRO A CA 1
ATOM 1895 C C . PRO A 1 239 ? 17.817 -6.098 -14.895 1.00 82.56 239 PRO A C 1
ATOM 1897 O O . PRO A 1 239 ? 18.244 -6.137 -16.062 1.00 82.56 239 PRO A O 1
ATOM 1900 N N . THR A 1 240 ? 16.970 -5.156 -14.470 1.00 85.88 240 THR A N 1
ATOM 1901 C CA . THR A 1 240 ? 16.393 -4.117 -15.335 1.00 85.88 240 THR A CA 1
ATOM 1902 C C . THR A 1 240 ? 17.373 -3.014 -15.720 1.00 85.88 240 THR A C 1
ATOM 1904 O O . THR A 1 240 ? 17.123 -2.340 -16.714 1.00 85.88 240 THR A O 1
ATOM 1907 N N . ASP A 1 241 ? 18.526 -2.923 -15.051 1.00 82.62 241 ASP A N 1
ATOM 1908 C CA . ASP A 1 241 ? 19.664 -2.069 -15.434 1.00 82.62 241 ASP A CA 1
ATOM 1909 C C . ASP A 1 241 ? 20.362 -2.524 -16.731 1.00 82.62 241 ASP A C 1
ATOM 1911 O O . ASP A 1 241 ? 21.118 -1.786 -17.373 1.00 82.62 241 ASP A O 1
ATOM 1915 N N . THR A 1 242 ? 20.073 -3.744 -17.186 1.00 83.25 242 THR A N 1
ATOM 1916 C CA . THR A 1 242 ? 20.493 -4.232 -18.495 1.00 83.25 242 THR A CA 1
ATOM 1917 C C . THR A 1 242 ? 19.452 -3.900 -19.558 1.00 83.25 242 THR A C 1
ATOM 1919 O O . THR A 1 242 ? 18.248 -3.989 -19.340 1.00 83.25 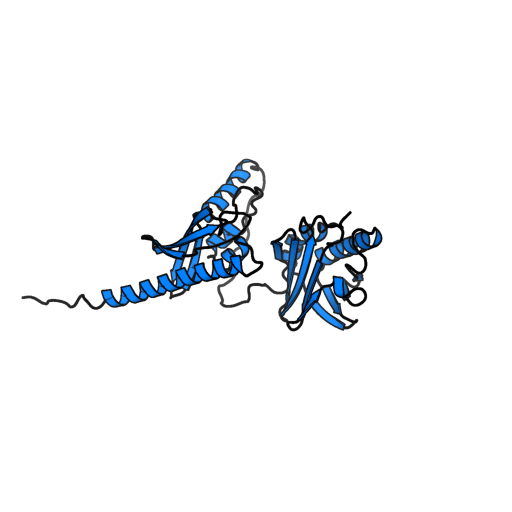242 THR A O 1
ATOM 1922 N N . ARG A 1 243 ? 19.891 -3.654 -20.799 1.00 82.69 243 ARG A N 1
ATOM 1923 C CA . ARG A 1 243 ? 18.970 -3.408 -21.926 1.00 82.69 243 ARG A CA 1
ATOM 1924 C C . ARG A 1 243 ? 17.918 -4.511 -22.112 1.00 82.69 243 ARG A C 1
ATOM 1926 O O . ARG A 1 243 ? 16.790 -4.218 -22.499 1.00 82.69 243 ARG A O 1
ATOM 1933 N N . ASN A 1 244 ? 18.296 -5.774 -21.914 1.00 84.06 244 ASN A N 1
ATOM 1934 C CA . ASN A 1 244 ? 17.372 -6.893 -22.096 1.00 84.06 244 ASN A CA 1
ATOM 1935 C C . ASN A 1 244 ? 16.383 -6.987 -20.933 1.00 84.06 244 ASN A C 1
ATOM 1937 O O . ASN A 1 244 ? 15.192 -7.114 -21.199 1.00 84.06 244 ASN A O 1
ATOM 1941 N N . GLY A 1 245 ? 16.848 -6.845 -19.688 1.00 87.94 245 GLY A N 1
ATOM 1942 C CA . GLY A 1 245 ? 15.965 -6.799 -18.524 1.00 87.94 245 GLY A CA 1
ATOM 1943 C C . GLY A 1 245 ? 15.011 -5.606 -18.572 1.00 87.94 245 GLY A C 1
ATOM 1944 O O . GLY A 1 245 ? 13.818 -5.786 -18.354 1.00 87.94 245 GLY A O 1
ATOM 1945 N N . ALA A 1 246 ? 15.481 -4.423 -18.985 1.00 85.62 246 ALA A N 1
ATOM 1946 C CA . ALA A 1 246 ? 14.638 -3.246 -19.200 1.00 85.62 246 ALA A CA 1
ATOM 1947 C C . ALA A 1 246 ? 13.520 -3.502 -20.223 1.00 85.62 246 ALA A C 1
ATOM 1949 O O . ALA A 1 246 ? 12.366 -3.145 -19.990 1.00 85.62 246 ALA A O 1
ATOM 1950 N N . ASN A 1 247 ? 13.841 -4.142 -21.355 1.00 84.50 247 ASN A N 1
ATOM 1951 C CA . ASN A 1 247 ? 12.847 -4.486 -22.376 1.00 84.50 247 ASN A CA 1
ATOM 1952 C C . ASN A 1 247 ? 11.848 -5.539 -21.871 1.00 84.50 247 ASN A C 1
ATOM 1954 O O . ASN A 1 247 ? 10.649 -5.393 -22.099 1.00 84.50 247 ASN A O 1
ATOM 1958 N N . GLU A 1 248 ? 12.325 -6.587 -21.191 1.00 89.31 248 GLU A N 1
ATOM 1959 C CA . GLU A 1 248 ? 11.471 -7.630 -20.603 1.00 89.31 248 GLU A CA 1
ATOM 1960 C C . GLU A 1 248 ? 10.519 -7.041 -19.559 1.00 89.31 248 GLU A C 1
ATOM 1962 O O . GLU A 1 248 ? 9.321 -7.335 -19.569 1.00 89.31 248 GLU A O 1
ATOM 1967 N N . TRP A 1 249 ? 11.043 -6.167 -18.700 1.00 92.12 249 TRP A N 1
ATOM 1968 C CA . TRP A 1 249 ? 10.278 -5.451 -17.692 1.00 92.12 249 TRP A CA 1
ATOM 1969 C C . TRP A 1 249 ? 9.233 -4.534 -18.316 1.00 92.12 249 TRP A C 1
ATOM 1971 O O . TRP A 1 249 ? 8.059 -4.624 -17.965 1.00 92.12 249 TRP A O 1
ATOM 1981 N N . TYR A 1 250 ? 9.629 -3.721 -19.298 1.00 89.62 250 TYR A N 1
ATOM 1982 C CA . TYR A 1 250 ? 8.712 -2.860 -20.036 1.00 89.62 250 TYR A CA 1
ATOM 1983 C C . TYR A 1 250 ? 7.587 -3.672 -20.689 1.00 89.62 250 TYR A C 1
ATOM 1985 O O . TYR A 1 250 ? 6.411 -3.372 -20.497 1.00 89.62 250 TYR A O 1
ATOM 1993 N N . GLU A 1 251 ? 7.906 -4.740 -21.425 1.00 91.62 251 GLU A N 1
ATOM 1994 C CA . GLU A 1 251 ? 6.878 -5.580 -22.046 1.00 91.62 251 GLU A CA 1
ATOM 1995 C C . GLU A 1 251 ? 5.919 -6.188 -21.014 1.00 91.62 251 GLU A C 1
ATOM 1997 O O . GLU A 1 251 ? 4.711 -6.262 -21.265 1.00 91.62 251 GLU A O 1
ATOM 2002 N N . PHE A 1 252 ? 6.445 -6.612 -19.863 1.00 95.62 252 PHE A N 1
ATOM 2003 C CA . PHE A 1 252 ? 5.651 -7.139 -18.762 1.00 95.62 252 PHE A CA 1
ATOM 2004 C C . PHE A 1 252 ? 4.728 -6.075 -18.154 1.00 95.62 252 PHE A C 1
ATOM 2006 O O . PHE A 1 252 ? 3.526 -6.323 -18.054 1.00 95.62 252 PHE A O 1
ATOM 2013 N N . THR A 1 253 ? 5.237 -4.889 -17.803 1.00 95.62 253 THR A N 1
ATOM 2014 C CA . THR A 1 253 ? 4.437 -3.811 -17.192 1.00 95.62 253 THR A CA 1
ATOM 2015 C C . THR A 1 253 ? 3.366 -3.283 -18.151 1.00 95.62 253 THR A C 1
ATOM 2017 O O . THR A 1 253 ? 2.223 -3.041 -17.744 1.00 95.62 253 THR A O 1
ATOM 2020 N N . GLN A 1 254 ? 3.660 -3.211 -19.455 1.00 93.50 254 GLN A N 1
ATOM 2021 C CA . GLN A 1 254 ? 2.657 -2.900 -20.483 1.00 93.50 254 GLN A CA 1
ATOM 2022 C C . GLN A 1 254 ? 1.550 -3.963 -20.559 1.00 93.50 254 GLN A C 1
ATOM 2024 O O . GLN A 1 254 ? 0.373 -3.626 -20.707 1.00 93.50 254 GLN A O 1
ATOM 2029 N N . ALA A 1 255 ? 1.901 -5.243 -20.439 1.00 96.81 255 ALA A N 1
ATOM 2030 C CA . ALA A 1 255 ? 0.934 -6.331 -20.520 1.00 96.81 255 ALA A CA 1
ATOM 2031 C C . ALA A 1 255 ? 0.068 -6.441 -19.259 1.00 96.81 255 ALA A C 1
ATOM 2033 O O . ALA A 1 255 ? -1.158 -6.479 -19.356 1.00 96.81 255 ALA A O 1
ATOM 2034 N N . ILE A 1 256 ? 0.690 -6.466 -18.078 1.00 97.25 256 ILE A N 1
ATOM 2035 C CA . ILE A 1 256 ? -0.004 -6.681 -16.802 1.00 97.25 256 ILE A CA 1
ATOM 2036 C C . ILE A 1 256 ? -0.922 -5.506 -16.443 1.00 97.25 256 ILE A C 1
ATOM 2038 O O . ILE A 1 256 ? -2.010 -5.718 -15.915 1.00 97.25 256 ILE A O 1
ATOM 2042 N N . SER A 1 257 ? -0.547 -4.278 -16.823 1.00 95.31 257 SER A N 1
ATOM 2043 C CA . SER A 1 257 ? -1.355 -3.071 -16.595 1.00 95.31 257 SER A CA 1
ATOM 2044 C C . SER A 1 257 ? -2.705 -3.078 -17.310 1.00 95.31 257 SER A C 1
ATOM 2046 O O . SER A 1 257 ? -3.603 -2.343 -16.917 1.00 95.31 257 SER A O 1
ATOM 2048 N N . THR A 1 258 ? -2.863 -3.883 -18.363 1.00 91.62 258 THR A N 1
ATOM 2049 C CA . THR A 1 258 ? -4.091 -3.961 -19.173 1.00 91.62 258 THR A CA 1
ATOM 2050 C C . THR A 1 258 ? -4.691 -5.367 -19.195 1.00 91.62 258 THR A C 1
ATOM 2052 O O . THR A 1 258 ? -5.609 -5.651 -19.967 1.00 91.62 258 THR A O 1
ATOM 2055 N N . ALA A 1 259 ? -4.177 -6.259 -18.348 1.00 94.50 259 ALA A N 1
ATOM 2056 C CA . ALA A 1 259 ? -4.615 -7.638 -18.257 1.00 94.50 259 ALA A CA 1
ATOM 2057 C C . ALA A 1 259 ? -6.021 -7.726 -17.652 1.00 94.50 259 ALA A C 1
ATOM 2059 O O . ALA A 1 259 ? -6.229 -7.366 -16.497 1.00 94.50 259 ALA A O 1
ATOM 2060 N N . ASN A 1 260 ? -6.972 -8.265 -18.417 1.00 90.62 260 ASN A N 1
ATOM 2061 C CA . ASN A 1 260 ? -8.287 -8.647 -17.886 1.00 90.62 260 ASN A CA 1
ATOM 2062 C C . ASN A 1 260 ? -8.231 -9.998 -17.148 1.00 90.62 260 ASN A C 1
ATOM 2064 O O . ASN A 1 260 ? -9.143 -10.340 -16.402 1.00 90.62 260 ASN A O 1
ATOM 2068 N N . GLU A 1 261 ? -7.165 -10.762 -17.380 1.00 94.75 261 GLU A N 1
ATOM 2069 C CA . GLU A 1 261 ? -6.843 -12.017 -16.716 1.00 94.75 261 GLU A CA 1
ATOM 2070 C C . GLU A 1 261 ? -5.324 -12.207 -16.746 1.00 94.75 261 GLU A C 1
ATOM 2072 O O . GLU A 1 261 ? -4.668 -11.924 -17.759 1.00 94.75 261 GLU A O 1
ATOM 2077 N N . PHE A 1 262 ? -4.767 -12.724 -15.654 1.00 97.69 262 PHE A N 1
ATOM 2078 C CA . PHE A 1 262 ? -3.418 -13.268 -15.671 1.00 97.69 262 PHE A CA 1
ATOM 2079 C C . PHE A 1 262 ? -3.249 -14.424 -14.686 1.00 97.69 262 PHE A C 1
ATOM 2081 O O . PHE A 1 262 ? -3.891 -14.494 -13.637 1.00 97.69 262 PHE A O 1
ATOM 2088 N N . THR A 1 263 ? -2.337 -15.332 -15.019 1.00 97.56 263 THR A N 1
ATOM 2089 C CA . THR A 1 263 ? -2.024 -16.511 -14.210 1.00 97.56 263 THR A CA 1
ATOM 2090 C C . THR A 1 263 ? -0.549 -16.510 -13.829 1.00 97.56 263 THR A C 1
ATOM 2092 O O . THR A 1 263 ? 0.316 -16.307 -14.682 1.00 97.56 263 THR A O 1
ATOM 2095 N N . ILE A 1 264 ? -0.254 -16.811 -12.565 1.00 95.75 264 ILE A N 1
ATOM 2096 C CA . ILE A 1 264 ? 1.110 -17.001 -12.068 1.00 95.75 264 ILE A CA 1
ATOM 2097 C C . ILE A 1 264 ? 1.436 -18.493 -12.073 1.00 95.75 264 ILE A C 1
ATOM 2099 O O . ILE A 1 264 ? 0.685 -19.316 -11.534 1.00 95.75 264 ILE A O 1
ATOM 2103 N N . TYR A 1 265 ? 2.580 -18.838 -12.657 1.00 95.19 265 TYR A N 1
ATOM 2104 C CA . TYR A 1 265 ? 3.144 -20.178 -12.660 1.00 95.19 265 TYR A CA 1
ATOM 2105 C C . TYR A 1 265 ? 4.447 -20.209 -11.869 1.00 95.19 265 TYR A C 1
ATOM 2107 O O . TYR A 1 265 ? 5.354 -19.416 -12.113 1.00 95.19 265 TYR A O 1
ATOM 2115 N N . LEU A 1 266 ? 4.562 -21.188 -10.975 1.00 92.50 266 LEU A N 1
ATOM 2116 C CA . LEU A 1 266 ? 5.788 -21.501 -10.253 1.00 92.50 266 LEU A CA 1
ATOM 2117 C C . LEU A 1 266 ? 6.173 -22.951 -10.552 1.00 92.50 266 LEU A C 1
ATOM 2119 O O . LEU A 1 266 ? 5.367 -23.863 -10.363 1.00 92.50 266 LEU A O 1
ATOM 2123 N N . HIS A 1 267 ? 7.392 -23.179 -11.044 1.00 89.38 267 HIS A N 1
ATOM 2124 C CA . HIS A 1 267 ? 7.850 -24.500 -11.501 1.00 89.38 267 HIS A CA 1
ATOM 2125 C C . HIS A 1 267 ? 6.886 -25.152 -12.513 1.00 89.38 267 HIS A C 1
ATOM 2127 O O . HIS A 1 267 ? 6.546 -26.332 -12.392 1.00 89.38 267 HIS A O 1
ATOM 2133 N N . ASN A 1 268 ? 6.414 -24.375 -13.495 1.00 88.88 268 ASN A N 1
ATOM 2134 C CA . ASN A 1 268 ? 5.450 -24.801 -14.522 1.00 88.88 268 ASN A CA 1
ATOM 2135 C C . ASN A 1 268 ? 4.098 -25.292 -13.975 1.00 88.88 268 ASN A C 1
ATOM 2137 O O . ASN A 1 268 ? 3.346 -25.963 -14.682 1.00 88.88 268 ASN A O 1
ATOM 2141 N N . LYS A 1 269 ? 3.762 -24.960 -12.726 1.00 93.75 269 LYS A N 1
ATOM 2142 C CA . LYS A 1 269 ? 2.452 -25.231 -12.132 1.00 93.75 269 LYS A CA 1
ATOM 2143 C C . LYS A 1 269 ? 1.733 -23.920 -11.890 1.00 93.75 269 LYS A C 1
ATOM 2145 O O . LYS A 1 269 ? 2.319 -23.002 -11.327 1.00 93.75 269 LYS A O 1
ATOM 2150 N N . LYS A 1 270 ? 0.466 -23.854 -12.289 1.00 95.56 270 LYS A N 1
ATOM 2151 C CA . LYS A 1 270 ? -0.423 -22.743 -11.949 1.00 95.56 270 LYS A CA 1
ATOM 2152 C C . LYS A 1 270 ? -0.525 -22.647 -10.424 1.00 95.56 270 LYS A C 1
ATOM 2154 O O . LYS A 1 270 ? -0.894 -23.633 -9.785 1.00 95.56 270 LYS A O 1
ATOM 2159 N N . VAL A 1 271 ? -0.179 -21.489 -9.865 1.00 94.75 271 VAL A N 1
ATOM 2160 C CA . VAL A 1 271 ? -0.213 -21.230 -8.414 1.00 94.75 271 VAL A CA 1
ATOM 2161 C C . VAL A 1 271 ? -1.169 -20.113 -8.019 1.00 94.75 271 VAL A C 1
ATOM 2163 O O . VAL A 1 271 ? -1.669 -20.142 -6.900 1.00 94.75 271 VAL A O 1
ATOM 2166 N N . ALA A 1 272 ? -1.456 -19.176 -8.924 1.00 93.75 272 ALA A N 1
ATOM 2167 C CA . ALA A 1 272 ? -2.461 -18.144 -8.713 1.00 93.75 272 ALA A CA 1
ATOM 2168 C C . ALA A 1 272 ? -3.083 -17.700 -10.038 1.00 93.75 272 ALA A C 1
ATOM 2170 O O . ALA A 1 272 ? -2.470 -17.843 -11.097 1.00 93.75 272 ALA A O 1
ATOM 2171 N N . GLU A 1 273 ? -4.295 -17.166 -9.975 1.00 95.44 273 GLU A N 1
ATOM 2172 C CA . GLU A 1 273 ? -4.999 -16.585 -11.117 1.00 95.44 273 GLU A CA 1
ATOM 2173 C C . GLU A 1 273 ? -5.834 -15.403 -10.656 1.00 95.44 273 GLU A C 1
ATOM 2175 O O . GLU A 1 273 ? -6.460 -15.462 -9.597 1.00 95.44 273 GLU A O 1
ATOM 2180 N N . PHE A 1 274 ? -5.820 -14.347 -11.456 1.00 95.62 274 PHE A N 1
ATOM 2181 C CA . PHE A 1 274 ? -6.470 -13.092 -11.133 1.00 95.62 274 PHE A CA 1
ATOM 2182 C C . PHE A 1 274 ? -7.287 -12.605 -12.320 1.00 95.62 274 PHE A C 1
ATOM 2184 O O . PHE A 1 274 ? -6.875 -12.760 -13.473 1.00 95.62 274 PHE A O 1
ATOM 2191 N N . PHE A 1 275 ? -8.407 -11.955 -12.016 1.00 93.81 275 PHE A N 1
ATOM 2192 C CA . PHE A 1 275 ? -9.338 -11.396 -13.000 1.00 93.81 275 PHE A CA 1
ATOM 2193 C C . PHE A 1 275 ? -9.571 -9.901 -12.754 1.00 93.81 275 PHE A C 1
ATOM 2195 O O . PHE A 1 275 ? -10.663 -9.529 -12.309 1.00 93.81 275 PHE A O 1
ATOM 2202 N N . PRO A 1 276 ? -8.556 -9.038 -12.980 1.00 93.19 276 PRO A N 1
ATOM 2203 C CA . PRO A 1 276 ? -8.624 -7.640 -12.587 1.00 93.19 276 PRO A CA 1
ATOM 2204 C C . PRO A 1 276 ? -9.901 -6.943 -13.061 1.00 93.19 276 PRO A C 1
ATOM 2206 O O . PRO A 1 276 ? -10.285 -7.038 -14.230 1.00 93.19 276 PRO A O 1
ATOM 2209 N N . THR A 1 277 ? -10.563 -6.201 -12.171 1.00 84.00 277 THR A N 1
ATOM 2210 C CA . THR A 1 277 ? -11.789 -5.501 -12.568 1.00 84.00 277 THR A CA 1
ATOM 2211 C C . THR A 1 277 ? -11.484 -4.421 -13.617 1.00 84.00 277 THR A C 1
ATOM 2213 O O . THR A 1 277 ? -10.486 -3.703 -13.500 1.00 84.00 277 THR A O 1
ATOM 2216 N N . PRO A 1 278 ? -12.368 -4.194 -14.609 1.00 80.19 278 PRO A N 1
ATOM 2217 C CA . PRO A 1 278 ? -12.167 -3.131 -15.593 1.00 80.19 278 PRO A CA 1
ATOM 2218 C C . PRO A 1 278 ? -11.993 -1.740 -14.974 1.00 80.19 278 PRO A C 1
ATOM 2220 O O . PRO A 1 278 ? -11.346 -0.881 -15.569 1.00 80.19 278 PRO A O 1
ATOM 2223 N N . GLN A 1 279 ? -12.594 -1.498 -13.803 1.00 75.00 279 GLN A N 1
ATOM 2224 C CA . GLN A 1 279 ? -12.449 -0.235 -13.085 1.00 75.00 279 GLN A CA 1
ATOM 2225 C C . GLN A 1 279 ? -11.041 -0.085 -12.510 1.00 75.00 279 GLN A C 1
ATOM 2227 O O . GLN A 1 279 ? -10.395 0.917 -12.798 1.00 75.00 279 GLN A O 1
ATOM 2232 N N . SER A 1 280 ? -10.542 -1.089 -11.785 1.00 82.44 280 SER A N 1
ATOM 2233 C CA . SER A 1 280 ? -9.191 -1.030 -11.223 1.00 82.44 280 SER A CA 1
ATOM 2234 C C . SER A 1 280 ? -8.111 -1.032 -12.307 1.00 82.44 280 SER A C 1
ATOM 2236 O O . SER A 1 280 ? -7.099 -0.359 -12.162 1.00 82.44 280 SER A O 1
ATOM 2238 N N . ILE A 1 281 ? -8.338 -1.714 -13.438 1.00 83.56 281 ILE A N 1
ATOM 2239 C CA . ILE A 1 281 ? -7.456 -1.595 -14.610 1.00 83.56 281 ILE A CA 1
ATOM 2240 C C . ILE A 1 281 ? -7.387 -0.134 -15.069 1.00 83.56 281 ILE A C 1
ATOM 2242 O O . ILE A 1 281 ? -6.298 0.409 -15.204 1.00 83.56 281 ILE A O 1
ATOM 2246 N N . ARG A 1 282 ? -8.531 0.531 -15.291 1.00 76.62 282 ARG A N 1
ATOM 2247 C CA . ARG A 1 282 ? -8.543 1.938 -15.738 1.00 76.62 282 ARG A CA 1
ATOM 2248 C C . ARG A 1 282 ? -7.804 2.867 -14.780 1.00 76.62 282 ARG A C 1
ATOM 2250 O O . ARG A 1 282 ? -7.147 3.791 -15.243 1.00 76.62 282 ARG A O 1
ATOM 2257 N N . GLU A 1 283 ? -7.941 2.620 -13.485 1.00 75.38 283 GLU A N 1
ATOM 2258 C CA . GLU A 1 283 ? -7.362 3.445 -12.431 1.00 75.38 283 GLU A CA 1
ATOM 2259 C C . GLU A 1 283 ? -5.840 3.280 -12.334 1.00 75.38 283 GLU A C 1
ATOM 2261 O O . GLU A 1 283 ? -5.110 4.267 -12.353 1.00 75.38 283 GLU A O 1
ATOM 2266 N N . TYR A 1 284 ? -5.343 2.040 -12.330 1.00 85.94 284 TYR A N 1
ATOM 2267 C CA . TYR A 1 284 ? -3.936 1.765 -12.017 1.00 85.94 284 TYR A CA 1
ATOM 2268 C C . TYR A 1 284 ? -3.064 1.430 -13.230 1.00 85.94 284 TYR A C 1
ATOM 2270 O O . TYR A 1 284 ? -1.839 1.420 -13.105 1.00 85.94 284 TYR A O 1
ATOM 2278 N N . ALA A 1 285 ? -3.641 1.223 -14.421 1.00 81.00 285 ALA A N 1
ATOM 2279 C CA . ALA A 1 285 ? -2.878 0.858 -15.617 1.00 81.00 285 ALA A CA 1
ATOM 2280 C C . ALA A 1 285 ? -1.743 1.842 -15.919 1.00 81.00 285 ALA A C 1
ATOM 2282 O O . ALA A 1 285 ? -0.647 1.434 -16.291 1.00 81.00 285 ALA A O 1
ATOM 2283 N N . SER A 1 286 ? -1.993 3.149 -15.781 1.00 79.75 286 SER A N 1
ATOM 2284 C CA .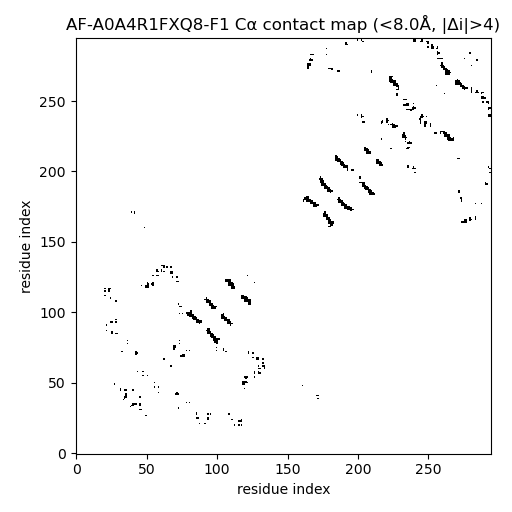 SER A 1 286 ? -0.954 4.147 -16.044 1.00 79.75 286 SER A CA 1
ATOM 2285 C C . SER A 1 286 ? 0.197 4.047 -15.051 1.00 79.75 286 SER A C 1
ATOM 2287 O O . SER A 1 286 ? 1.346 4.094 -15.467 1.00 79.75 286 SER A O 1
ATOM 2289 N N . GLY A 1 287 ? -0.110 3.867 -13.768 1.00 81.56 287 GLY A N 1
ATOM 2290 C CA . GLY A 1 287 ? 0.903 3.727 -12.731 1.00 81.56 287 GLY A CA 1
ATOM 2291 C C . GLY A 1 287 ? 1.766 2.482 -12.932 1.00 81.56 287 GLY A C 1
ATOM 2292 O O . GLY A 1 287 ? 2.987 2.579 -12.998 1.00 81.56 287 GLY A O 1
ATOM 2293 N N . ILE A 1 288 ? 1.127 1.333 -13.167 1.00 90.94 288 ILE A N 1
ATOM 2294 C CA . ILE A 1 288 ? 1.819 0.066 -13.436 1.00 90.94 288 ILE A CA 1
ATOM 2295 C C . ILE A 1 288 ? 2.732 0.181 -14.669 1.00 90.94 288 ILE A C 1
ATOM 2297 O O . ILE A 1 288 ? 3.853 -0.316 -14.646 1.00 90.94 288 ILE A O 1
ATOM 2301 N N . ARG A 1 289 ? 2.295 0.864 -15.739 1.00 88.50 289 ARG A N 1
ATOM 2302 C CA . ARG A 1 289 ? 3.126 1.105 -16.938 1.00 88.50 289 ARG A CA 1
ATOM 2303 C C . ARG A 1 289 ? 4.332 1.997 -16.678 1.00 88.50 289 ARG A C 1
ATOM 2305 O O . ARG A 1 289 ? 5.348 1.815 -17.340 1.00 88.50 289 ARG A O 1
ATOM 2312 N N . ASN A 1 290 ? 4.195 2.940 -15.753 1.00 87.00 290 ASN A N 1
ATOM 2313 C CA . ASN A 1 290 ? 5.231 3.903 -15.387 1.00 87.00 290 ASN A CA 1
ATOM 2314 C C . ASN A 1 290 ? 6.182 3.353 -14.314 1.00 87.00 290 ASN A C 1
ATOM 2316 O O . ASN A 1 290 ? 7.007 4.083 -13.774 1.00 87.00 290 ASN A O 1
ATOM 2320 N N . CYS A 1 291 ? 6.086 2.058 -14.017 1.00 85.38 291 CYS A N 1
ATOM 2321 C CA . CYS A 1 291 ? 7.109 1.309 -13.314 1.00 85.38 291 CYS A CA 1
ATOM 2322 C C . CYS A 1 291 ? 8.322 1.138 -14.244 1.00 85.38 291 CYS A C 1
ATOM 2324 O O . CYS A 1 291 ? 8.534 0.069 -14.815 1.00 85.38 291 CYS A O 1
ATOM 2326 N N . GLU A 1 292 ? 9.037 2.229 -14.509 1.00 79.50 292 GLU A N 1
ATOM 2327 C CA . GLU A 1 292 ? 10.115 2.278 -15.497 1.00 79.50 292 GLU A CA 1
ATOM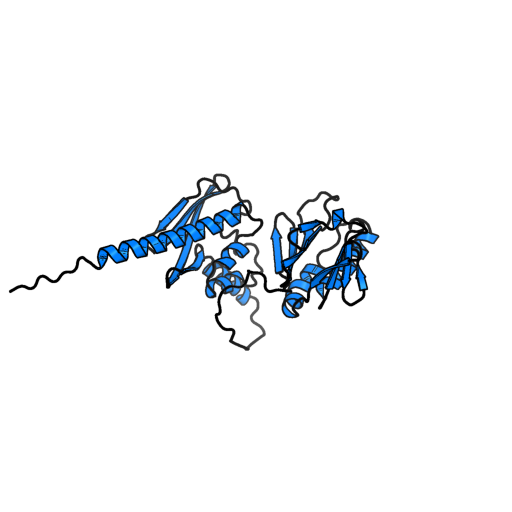 2328 C C . GLU A 1 292 ? 11.344 1.520 -15.014 1.00 79.50 292 GLU A C 1
ATOM 2330 O O . GLU A 1 292 ? 11.698 1.621 -13.846 1.00 79.50 292 GLU A O 1
ATOM 2335 N N . ALA A 1 293 ? 12.000 0.803 -15.931 1.00 69.00 293 ALA A N 1
ATOM 2336 C CA . ALA A 1 293 ? 13.269 0.135 -15.666 1.00 69.00 293 ALA A CA 1
ATOM 2337 C C . ALA A 1 293 ? 14.315 1.119 -15.121 1.00 69.00 293 ALA A C 1
ATOM 2339 O O . ALA A 1 293 ? 14.356 2.282 -15.540 1.00 69.00 293 ALA A O 1
ATOM 2340 N N . ARG A 1 294 ? 15.187 0.641 -14.229 1.00 69.25 294 ARG A N 1
ATOM 2341 C CA . ARG A 1 294 ? 16.290 1.450 -13.701 1.00 69.25 294 ARG A CA 1
ATOM 2342 C C . ARG A 1 294 ? 17.378 1.575 -14.775 1.00 69.25 294 ARG A C 1
ATOM 2344 O O . ARG A 1 294 ? 17.748 0.576 -15.373 1.00 69.25 294 ARG A O 1
ATOM 2351 N N . TRP A 1 295 ? 17.856 2.789 -15.045 1.00 57.59 295 TRP A N 1
ATOM 2352 C CA . TRP A 1 295 ? 18.948 3.076 -15.989 1.00 57.59 295 TRP A CA 1
ATOM 2353 C C . TRP A 1 295 ? 20.118 3.744 -15.278 1.00 57.59 295 TRP A C 1
ATOM 2355 O O . TRP A 1 295 ? 19.849 4.546 -14.354 1.00 57.59 295 TRP A O 1
#

InterPro domains:
  IPR059508 YfjT/YkfB [PF27224] (166-279)

Nearest PDB structures (foldseek):
  2dx0-assembly1_B  TM=4.340E-01  e=5.293E+00  Mus musculus
  4q51-assembly1_A  TM=1.692E-01  e=6.999E-01  Burkholderia cenocepacia J2315
  5lgg-assembly1_A  TM=2.745E-01  e=2.600E+00  Homo sapiens
  8pkp-assembly1_A  TM=3.050E-01  e=4.027E+00  Homo sapiens
  5iso-assembly2_D  TM=1.733E-01  e=4.253E+00  Homo sapiens

pLDDT: mean 76.03, std 17.87, range [27.97, 97.69]

Radius of gyration: 24.07 Å; Cα contacts (8 Å, |Δi|>4): 470; chains: 1; bounding box: 70×53×75 Å

Foldseek 3Di:
DDDPDDPPPPPVVVVVVLVLLLVLQVVLLVVLVCCCVPPQDAQLRSLCVQADPLLVVLSPQPQPDPPLDDRLSQNDPDADWAPWDWDADPVRWIWIWTAGVNRTDIKTWDWDDDPSRIGTHDIRCVSVSSVVSSVVVVVVDPDDDDDDDDDDDDDDDDDDPADAQFWDWDDGLQWTWIKHHHPQRKIKIWTQRRPNDPPLVDWTWIWIDFPNDIDTLCVQQPFKWKQFPNDIARQNNDALVDPVNQVSQLVVLLRVLQGQKMFMGGNNDTRDIHRHDPVNSVVCSVVSNPSGRDD